Protein AF-A0A1E1XT34-F1 (afdb_monomer)

Radius of gyration: 19.0 Å; Cα contacts (8 Å, |Δi|>4): 437; chains: 1; bounding box: 47×54×46 Å

Solvent-accessible surface area (backbone atoms only — not comparable to full-atom values): 15371 Å² total; per-residue (Å²): 122,48,77,47,77,50,74,46,61,78,90,50,58,52,52,60,34,25,19,51,51,19,23,50,48,24,60,78,38,40,68,52,30,52,55,43,37,59,54,62,50,73,61,52,50,66,97,32,61,71,38,46,54,52,50,51,54,52,52,40,53,36,47,57,49,44,55,54,48,22,74,72,32,17,79,83,34,46,69,30,26,49,48,40,30,52,50,30,18,49,36,20,23,33,32,40,60,70,71,42,84,88,57,93,86,65,74,78,83,67,86,48,76,49,55,53,52,50,37,59,74,55,42,37,57,47,37,65,70,60,61,52,78,92,56,94,61,54,60,68,82,52,60,62,36,50,75,47,81,43,78,38,84,93,76,76,46,75,49,77,49,75,49,71,49,67,62,75,64,61,70,59,40,26,41,36,34,41,36,43,71,36,49,42,28,83,81,50,63,67,79,89,22,38,35,58,18,24,34,37,38,30,50,28,37,49,66,26,95,50,45,85,53,37,42,38,43,30,64,47,78,46,75,46,72,60,57,65,77,85,78,93,70,100,57,90,66,54,61,68,60,54,58,80,41,71,58,64,55,56,57,50,54,49,56,59,31,66,61,64,87,79,77,87,75,85,80,84,81,77,135

Nearest PDB structures (foldseek):
  3fgw-assembly1_A  TM=9.112E-01  e=4.199E-15  Mus musculus
  3fbx-assembly1_A  TM=9.316E-01  e=1.100E-13  Mus musculus

Secondary structure (DSSP, 8-state):
-EEEEEE--TTS-HHHHHHHHHHHHHHHHHHHHHHHHHHHTTTTTTT-HHHHHHHHHHHHHHHHHHHHHHHHHTTT-HHHHHHHHHHHHHHHHHHHHTTPPP-TT----S--HHHHHH-HHHHHHHHHHTTPPP-TT-STTPPPPEEEEEEETTTTEEEEEEE----GGG--EEEEEEE---BSSTT--SGGGB-TT-EEEEEEETT-SS-SS--EEETTS-EE-----------TTHHHHHTTS--HHHHHHHHHHH-------------

Mean predicted aligned error: 7.7 Å

Structure (mmCIF, N/CA/C/O backbone):
data_AF-A0A1E1XT34-F1
#
_entry.id   AF-A0A1E1XT34-F1
#
loop_
_atom_site.group_PDB
_atom_site.id
_atom_site.type_symbol
_atom_site.label_atom_id
_atom_site.label_alt_id
_atom_site.label_comp_id
_atom_site.label_asym_id
_atom_site.label_entity_id
_atom_site.label_seq_id
_atom_site.pdbx_PDB_ins_code
_atom_site.Cartn_x
_atom_site.Cartn_y
_atom_site.Cartn_z
_atom_site.occupancy
_atom_site.B_iso_or_equiv
_atom_site.auth_seq_id
_atom_site.auth_comp_id
_atom_site.auth_asym_id
_atom_site.auth_atom_id
_atom_site.pdbx_PDB_model_num
ATOM 1 N N . TRP A 1 1 ? -13.202 -12.644 -7.382 1.00 93.69 1 TRP A N 1
ATOM 2 C CA . TRP A 1 1 ? -11.957 -11.892 -7.607 1.00 93.69 1 TRP A CA 1
ATOM 3 C C . TRP A 1 1 ? -12.244 -10.729 -8.526 1.00 93.69 1 TRP A C 1
ATOM 5 O O . TRP A 1 1 ? -12.851 -10.947 -9.568 1.00 93.69 1 TRP A O 1
ATOM 15 N N . ALA A 1 2 ? -11.837 -9.526 -8.134 1.00 97.81 2 ALA A N 1
ATOM 16 C CA . ALA A 1 2 ? -11.619 -8.438 -9.080 1.00 97.81 2 ALA A CA 1
ATOM 17 C C . ALA A 1 2 ? -10.182 -8.511 -9.620 1.00 97.81 2 ALA A C 1
ATOM 19 O O . ALA A 1 2 ? -9.331 -9.196 -9.043 1.00 97.81 2 ALA A O 1
ATOM 20 N N . TYR A 1 3 ? -9.917 -7.796 -10.708 1.00 98.19 3 TYR A N 1
ATOM 21 C CA . TYR A 1 3 ? -8.607 -7.732 -11.348 1.00 98.19 3 TYR A CA 1
ATOM 22 C C . TYR A 1 3 ? -8.244 -6.270 -11.569 1.00 98.19 3 TYR A C 1
ATOM 24 O O . TYR A 1 3 ? -9.082 -5.493 -12.024 1.00 98.19 3 TYR A O 1
ATOM 32 N N . LEU A 1 4 ? -7.013 -5.904 -11.232 1.00 98.44 4 LEU A N 1
ATOM 33 C CA . LEU A 1 4 ? -6.499 -4.555 -11.413 1.00 98.44 4 LEU A CA 1
ATOM 34 C C . LEU A 1 4 ? -5.109 -4.630 -12.035 1.00 98.44 4 LEU A C 1
ATOM 36 O O . LEU A 1 4 ? -4.214 -5.278 -11.494 1.00 98.44 4 LEU A O 1
ATOM 40 N N . GLU A 1 5 ? -4.930 -3.929 -13.144 1.00 98.31 5 GLU A N 1
ATOM 41 C CA . GLU A 1 5 ? -3.629 -3.717 -13.763 1.00 98.31 5 GLU A CA 1
ATOM 42 C C . GLU A 1 5 ? -3.333 -2.219 -13.779 1.00 98.31 5 GLU A C 1
ATOM 44 O O . GLU A 1 5 ? -4.162 -1.427 -14.227 1.00 98.31 5 GLU A O 1
ATOM 49 N N . VAL A 1 6 ? -2.173 -1.835 -13.247 1.00 98.06 6 VAL A N 1
ATOM 50 C CA . VAL A 1 6 ? -1.706 -0.446 -13.226 1.00 98.06 6 VAL A CA 1
ATOM 51 C C . VAL A 1 6 ? -0.304 -0.404 -13.810 1.00 98.06 6 VAL A C 1
ATOM 53 O O . VAL A 1 6 ? 0.619 -1.032 -13.293 1.00 98.06 6 VAL A O 1
ATOM 56 N N . GLU A 1 7 ? -0.147 0.366 -14.877 1.00 98.12 7 GLU A N 1
ATOM 57 C CA . GLU A 1 7 ? 1.129 0.610 -15.538 1.00 98.12 7 GLU A CA 1
ATOM 58 C C . GLU A 1 7 ? 1.453 2.101 -15.479 1.00 98.12 7 GLU A C 1
ATOM 60 O O . GLU A 1 7 ? 0.592 2.942 -15.754 1.00 98.12 7 GLU A O 1
ATOM 65 N N . SER A 1 8 ? 2.691 2.436 -15.116 1.00 96.94 8 SER A N 1
ATOM 66 C CA . SER A 1 8 ? 3.171 3.816 -15.130 1.00 96.94 8 SER A CA 1
ATOM 67 C C . SER A 1 8 ? 4.106 4.081 -16.309 1.00 96.94 8 SER A C 1
ATOM 69 O O . SER A 1 8 ? 4.869 3.231 -16.760 1.00 96.94 8 SER A O 1
ATOM 71 N N . SER A 1 9 ? 4.040 5.308 -16.826 1.00 95.12 9 SER A N 1
ATOM 72 C CA . SER A 1 9 ? 4.836 5.738 -17.974 1.00 95.12 9 SER A CA 1
ATOM 73 C C . SER A 1 9 ? 6.220 6.216 -17.540 1.00 95.12 9 SER A C 1
ATOM 75 O O . SER A 1 9 ? 6.336 7.207 -16.817 1.00 95.12 9 SER A O 1
ATOM 77 N N . ASN A 1 10 ? 7.267 5.601 -18.095 1.00 91.25 10 ASN A N 1
ATOM 78 C CA . ASN A 1 10 ? 8.670 5.986 -17.888 1.00 91.25 10 ASN A CA 1
ATOM 79 C C . ASN A 1 10 ? 9.047 7.378 -18.442 1.00 91.25 10 ASN A C 1
ATOM 81 O O . ASN A 1 10 ? 10.197 7.798 -18.339 1.00 91.25 10 ASN A O 1
ATOM 85 N N . LYS A 1 11 ? 8.096 8.103 -19.047 1.00 93.56 11 LYS A N 1
ATOM 86 C CA . LYS A 1 11 ? 8.283 9.486 -19.519 1.00 93.56 11 LYS A CA 1
ATOM 87 C C . LYS A 1 11 ? 8.252 10.512 -18.385 1.00 93.56 11 LYS A C 1
ATOM 89 O O . LYS A 1 11 ? 8.633 11.660 -18.603 1.00 93.56 11 LYS A O 1
ATOM 94 N N . PHE A 1 12 ? 7.764 10.127 -17.208 1.00 95.19 12 PHE A N 1
ATOM 95 C CA . PHE A 1 12 ? 7.651 10.994 -16.037 1.00 95.19 12 PHE A CA 1
ATOM 96 C C . PHE A 1 12 ? 8.636 10.569 -14.951 1.00 95.19 12 PHE A C 1
ATOM 98 O O . PHE A 1 12 ? 9.103 9.435 -14.934 1.00 95.19 12 PHE A O 1
ATOM 105 N N . LYS A 1 13 ? 8.937 11.476 -14.018 1.00 95.62 13 LYS A N 1
ATOM 106 C CA . LYS A 1 13 ? 9.734 11.141 -12.833 1.00 95.62 13 LYS A CA 1
ATOM 107 C C . LYS A 1 13 ? 9.024 10.078 -11.990 1.00 95.62 13 LYS A C 1
ATOM 109 O O . LYS A 1 13 ? 7.795 10.058 -11.935 1.00 95.62 13 LYS A O 1
ATOM 114 N N . ASP A 1 14 ? 9.796 9.220 -11.333 1.00 96.44 14 ASP A N 1
ATOM 115 C CA . ASP A 1 14 ? 9.264 8.081 -10.577 1.00 96.44 14 ASP A CA 1
ATOM 116 C C . ASP A 1 14 ? 8.319 8.498 -9.440 1.00 96.44 14 ASP A C 1
ATOM 118 O O . ASP A 1 14 ? 7.342 7.807 -9.177 1.00 96.44 14 ASP A O 1
ATOM 122 N N . ASP A 1 15 ? 8.558 9.647 -8.802 1.00 96.00 15 ASP A N 1
ATOM 123 C CA . ASP A 1 15 ? 7.691 10.205 -7.755 1.00 96.00 15 ASP A CA 1
ATOM 124 C C . ASP A 1 15 ? 6.292 10.557 -8.291 1.00 96.00 15 ASP A C 1
ATOM 126 O O . ASP A 1 15 ? 5.281 10.180 -7.697 1.00 96.00 15 ASP A O 1
ATOM 130 N N . ILE A 1 16 ? 6.230 11.191 -9.465 1.00 97.62 16 ILE A N 1
ATOM 131 C CA . ILE A 1 16 ? 4.983 11.472 -10.190 1.00 97.62 16 ILE A CA 1
ATOM 132 C C . ILE A 1 16 ? 4.307 10.165 -10.610 1.00 97.62 16 ILE A C 1
ATOM 134 O O . ILE A 1 16 ? 3.096 10.022 -10.442 1.00 97.62 16 ILE A O 1
ATOM 138 N N . GLN A 1 17 ? 5.075 9.212 -11.148 1.00 97.88 17 GLN A N 1
ATOM 139 C CA . GLN A 1 17 ? 4.554 7.899 -11.533 1.00 97.88 17 GLN A CA 1
ATOM 140 C C . GLN A 1 17 ? 3.912 7.187 -10.337 1.00 97.88 17 GLN A C 1
ATOM 142 O O . GLN A 1 17 ? 2.792 6.693 -10.451 1.00 97.88 17 GLN A O 1
ATOM 147 N N . ALA A 1 18 ? 4.598 7.162 -9.194 1.00 97.56 18 ALA A N 1
ATOM 148 C CA . ALA A 1 18 ? 4.130 6.508 -7.984 1.00 97.56 18 ALA A CA 1
ATOM 149 C C . ALA A 1 18 ? 2.860 7.168 -7.436 1.00 97.56 18 ALA A C 1
ATOM 151 O O . ALA A 1 18 ? 1.863 6.477 -7.224 1.00 97.56 18 ALA A O 1
ATOM 152 N N . TYR A 1 19 ? 2.855 8.498 -7.292 1.00 98.56 19 TYR A N 1
ATOM 153 C CA . TYR A 1 19 ? 1.670 9.251 -6.870 1.00 98.56 19 TYR A CA 1
ATOM 154 C C . TYR A 1 19 ? 0.471 8.984 -7.788 1.00 98.56 19 TYR A C 1
ATOM 156 O O . TYR A 1 19 ? -0.613 8.627 -7.323 1.00 98.56 19 TYR A O 1
ATOM 164 N N . ALA A 1 20 ? 0.668 9.087 -9.105 1.00 98.44 20 ALA A N 1
ATOM 165 C CA . ALA A 1 20 ? -0.390 8.856 -10.081 1.00 98.44 20 ALA A CA 1
ATOM 166 C C . ALA A 1 20 ? -0.914 7.412 -10.047 1.00 98.44 20 ALA A C 1
ATOM 168 O O . ALA A 1 20 ? -2.122 7.209 -10.146 1.00 98.44 20 ALA A O 1
ATOM 169 N N . ALA A 1 21 ? -0.038 6.419 -9.866 1.00 98.38 21 ALA A N 1
ATOM 170 C CA . ALA A 1 21 ? -0.434 5.017 -9.758 1.00 98.38 21 ALA A CA 1
ATOM 171 C C . ALA A 1 21 ? -1.340 4.770 -8.541 1.00 98.38 21 ALA A C 1
ATOM 173 O O . ALA A 1 21 ? -2.359 4.090 -8.663 1.00 98.38 21 ALA A O 1
ATOM 174 N N . GLY A 1 22 ? -1.009 5.361 -7.388 1.00 98.12 22 GLY A N 1
ATOM 175 C CA . GLY A 1 22 ? -1.856 5.302 -6.197 1.00 98.12 22 GLY A CA 1
ATOM 176 C C . GLY A 1 22 ? -3.212 5.972 -6.412 1.00 98.12 22 GLY A C 1
ATOM 177 O O . GLY A 1 22 ? -4.252 5.376 -6.132 1.00 98.12 22 GLY A O 1
ATOM 178 N N . ALA A 1 23 ? -3.211 7.185 -6.970 1.00 98.56 23 ALA A N 1
ATOM 179 C CA . ALA A 1 23 ? -4.440 7.924 -7.249 1.00 98.56 23 ALA A CA 1
ATOM 180 C C . ALA A 1 23 ? -5.359 7.181 -8.231 1.00 98.56 23 ALA A C 1
ATOM 182 O O . ALA A 1 23 ? -6.568 7.093 -8.011 1.00 98.56 23 ALA A O 1
ATOM 183 N N . LEU A 1 24 ? -4.785 6.603 -9.290 1.00 98.38 24 LEU A N 1
ATOM 184 C CA . LEU A 1 24 ? -5.518 5.821 -10.280 1.00 98.38 24 LEU A CA 1
ATOM 185 C C . LEU A 1 24 ? -6.129 4.558 -9.663 1.00 98.38 24 LEU A C 1
ATOM 187 O O . LEU A 1 24 ? -7.290 4.256 -9.930 1.00 98.38 24 LEU A O 1
ATOM 191 N N . GLU A 1 25 ? -5.390 3.842 -8.814 1.00 98.50 25 GLU A N 1
ATOM 192 C CA . GLU A 1 25 ? -5.930 2.679 -8.109 1.00 98.50 25 GLU A CA 1
ATOM 193 C C . GLU A 1 25 ? -7.124 3.046 -7.226 1.00 98.50 25 GLU A C 1
ATOM 195 O O . GLU A 1 25 ? -8.172 2.400 -7.322 1.00 98.50 25 GLU A O 1
ATOM 200 N N . ALA A 1 26 ? -6.994 4.086 -6.398 1.00 98.38 26 ALA A N 1
ATOM 201 C CA . ALA A 1 26 ? -8.086 4.532 -5.537 1.00 98.38 26 ALA A CA 1
ATOM 202 C C . ALA A 1 26 ? -9.298 4.981 -6.353 1.00 98.38 26 ALA A C 1
ATOM 204 O O . ALA A 1 26 ? -10.427 4.650 -6.003 1.00 98.38 26 ALA A O 1
ATOM 205 N N . TYR A 1 27 ? -9.080 5.677 -7.468 1.00 98.12 27 TYR A N 1
ATOM 206 C CA . TYR A 1 27 ? -10.157 6.080 -8.363 1.00 98.12 27 TYR A CA 1
ATOM 207 C C . TYR A 1 27 ? -10.898 4.871 -8.956 1.00 98.12 27 TYR A C 1
ATOM 209 O O . TYR A 1 27 ? -12.125 4.801 -8.891 1.00 98.12 27 TYR A O 1
ATOM 217 N N . LEU A 1 28 ? -10.164 3.890 -9.493 1.00 98.25 28 LEU A N 1
ATOM 218 C CA . LEU A 1 28 ? -10.742 2.704 -10.135 1.00 98.25 28 LEU A CA 1
ATOM 219 C C . LEU A 1 28 ? -11.397 1.736 -9.143 1.00 98.25 28 LEU A C 1
ATOM 221 O O . LEU A 1 28 ? -12.318 1.010 -9.511 1.00 98.25 28 LEU A O 1
ATOM 225 N N . THR A 1 29 ? -10.922 1.703 -7.896 1.00 98.19 29 THR A N 1
ATOM 226 C CA . THR A 1 29 ? -11.366 0.736 -6.878 1.00 98.19 29 THR A CA 1
ATOM 227 C C . THR A 1 29 ? -12.113 1.372 -5.710 1.00 98.19 29 THR A C 1
ATOM 229 O O . THR A 1 29 ? -12.361 0.700 -4.711 1.00 98.19 29 THR A O 1
ATOM 232 N N . ARG A 1 30 ? -12.537 2.637 -5.847 1.00 97.69 30 ARG A N 1
ATOM 233 C CA . ARG A 1 30 ? -13.123 3.445 -4.767 1.00 97.69 30 ARG A CA 1
ATOM 234 C C . ARG A 1 30 ? -14.220 2.722 -3.990 1.00 97.69 30 ARG A C 1
ATOM 236 O O . ARG A 1 30 ? -14.146 2.654 -2.771 1.00 97.69 30 ARG A O 1
ATOM 243 N N . GLN A 1 31 ? -15.206 2.152 -4.686 1.00 98.00 31 GLN A N 1
ATOM 244 C CA . GLN A 1 31 ? -16.311 1.447 -4.027 1.00 98.00 31 GLN A CA 1
ATOM 245 C C . GLN A 1 31 ? -15.814 0.248 -3.211 1.00 98.00 31 GLN A C 1
ATOM 247 O O . GLN A 1 31 ? -16.192 0.096 -2.058 1.00 98.00 31 GLN A O 1
ATOM 252 N N . LEU A 1 32 ? -14.909 -0.561 -3.775 1.00 98.06 32 LEU A N 1
ATOM 253 C CA . LEU A 1 32 ? -14.330 -1.701 -3.061 1.00 98.06 32 LEU A CA 1
ATOM 254 C C . LEU A 1 32 ? -13.503 -1.253 -1.848 1.00 98.06 32 LEU A C 1
ATOM 256 O O . LEU A 1 32 ? -13.449 -1.977 -0.860 1.00 98.06 32 LEU A O 1
ATOM 260 N N . MET A 1 33 ? -12.846 -0.090 -1.915 1.00 98.12 33 MET A N 1
ATOM 261 C CA . MET A 1 33 ? -12.115 0.478 -0.779 1.00 98.12 33 MET A CA 1
ATOM 262 C C . MET A 1 33 ? -13.051 0.937 0.340 1.00 98.12 33 MET A C 1
ATOM 264 O O . MET A 1 33 ? -12.741 0.685 1.501 1.00 98.12 33 MET A O 1
ATOM 268 N N . GLU A 1 34 ? -14.181 1.570 0.012 1.00 98.31 34 GLU A N 1
ATOM 269 C CA . GLU A 1 34 ? -15.203 1.924 1.008 1.00 98.31 34 GLU A CA 1
ATOM 270 C C . GLU A 1 34 ? -15.793 0.659 1.647 1.00 98.31 34 GLU A C 1
ATOM 272 O O . GLU A 1 34 ? -15.791 0.533 2.867 1.00 98.31 34 GLU A O 1
ATOM 277 N N . ASP A 1 35 ? -16.182 -0.336 0.844 1.00 98.31 35 ASP A N 1
ATOM 278 C CA . ASP A 1 35 ? -16.723 -1.598 1.362 1.00 98.31 35 ASP A CA 1
ATOM 279 C C . ASP A 1 35 ? -15.693 -2.331 2.248 1.00 98.31 35 ASP A C 1
ATOM 281 O O . ASP A 1 35 ? -16.022 -2.861 3.310 1.00 98.31 35 ASP A O 1
ATOM 285 N N . GLN A 1 36 ? -14.416 -2.342 1.845 1.00 96.81 36 GLN A N 1
ATOM 286 C CA . GLN A 1 36 ? -13.337 -2.930 2.641 1.00 96.81 36 GLN A CA 1
ATOM 287 C C . GLN A 1 36 ? -13.093 -2.143 3.932 1.00 96.81 36 GLN A C 1
ATOM 289 O O . GLN A 1 36 ? -12.781 -2.749 4.958 1.00 96.81 36 GLN A O 1
ATOM 294 N N . TRP A 1 37 ? -13.230 -0.815 3.902 1.00 97.69 37 TRP A N 1
ATOM 295 C CA . TRP A 1 37 ? -13.132 0.022 5.093 1.00 97.69 37 TRP A CA 1
ATOM 296 C C . TRP A 1 37 ? -14.219 -0.315 6.110 1.00 97.69 37 TRP A C 1
ATOM 298 O O . TRP A 1 37 ? -13.900 -0.569 7.274 1.00 97.69 37 TRP A O 1
ATOM 308 N N . GLU A 1 38 ? -15.470 -0.378 5.660 1.00 97.56 38 GLU A N 1
ATOM 309 C CA . GLU A 1 38 ? -16.616 -0.734 6.499 1.00 97.56 38 GLU A CA 1
ATOM 310 C C . GLU A 1 38 ? -16.456 -2.132 7.103 1.00 97.56 38 GLU A C 1
ATOM 312 O O . GLU A 1 38 ? -16.638 -2.328 8.304 1.00 97.56 38 GLU A O 1
ATOM 317 N N . ASN A 1 39 ? -16.010 -3.101 6.301 1.00 96.00 39 ASN A N 1
ATOM 318 C CA . ASN A 1 39 ? -15.820 -4.469 6.773 1.00 96.00 39 ASN A CA 1
ATOM 319 C C . ASN A 1 39 ? -14.699 -4.608 7.816 1.00 96.00 39 ASN A C 1
ATOM 321 O O . ASN A 1 39 ? -14.803 -5.431 8.731 1.00 96.00 39 ASN A O 1
ATOM 325 N N . MET A 1 40 ? -13.599 -3.868 7.657 1.00 94.00 40 MET A N 1
ATOM 326 C CA . MET A 1 40 ? -12.351 -4.137 8.380 1.00 94.00 40 MET A CA 1
ATOM 327 C C . MET A 1 40 ? -12.022 -3.122 9.474 1.00 94.00 40 MET A C 1
ATOM 329 O O . MET A 1 40 ? -11.459 -3.514 10.494 1.00 94.00 40 MET A O 1
ATOM 333 N N . PHE A 1 41 ? -12.321 -1.838 9.266 1.00 95.44 41 PHE A N 1
ATOM 334 C CA . PHE A 1 41 ? -11.729 -0.752 10.056 1.00 95.44 41 PHE A CA 1
ATOM 335 C C . PHE A 1 41 ? -12.740 0.196 10.699 1.00 95.44 41 PHE A C 1
ATOM 337 O O . PHE A 1 41 ? -12.411 0.769 11.736 1.00 95.44 41 PHE A O 1
ATOM 344 N N . ALA A 1 42 ? -13.952 0.346 10.150 1.00 95.81 42 ALA A N 1
ATOM 345 C CA . ALA A 1 42 ? -14.945 1.305 10.653 1.00 95.81 42 ALA A CA 1
ATOM 346 C C . ALA A 1 42 ? -15.251 1.139 12.155 1.00 95.81 42 ALA A C 1
ATOM 348 O O . ALA A 1 42 ? -15.388 2.130 12.866 1.00 95.81 42 ALA A O 1
ATOM 349 N N . HIS A 1 43 ? -15.250 -0.104 12.645 1.00 94.88 43 HIS A N 1
ATOM 350 C CA . HIS A 1 43 ? -15.525 -0.457 14.043 1.00 94.88 43 HIS A CA 1
ATOM 351 C C . HIS A 1 43 ? -14.272 -0.813 14.855 1.00 94.88 43 HIS A C 1
ATOM 353 O O . HIS A 1 43 ? -14.363 -1.267 15.995 1.00 94.88 43 HIS A O 1
ATOM 359 N N . TYR A 1 44 ? -13.074 -0.635 14.291 1.00 94.81 44 TYR A N 1
ATOM 360 C CA . TYR A 1 44 ? -11.837 -1.113 14.912 1.00 94.81 44 TYR A CA 1
ATOM 361 C C . TYR A 1 44 ? -11.519 -0.415 16.242 1.00 94.81 44 TYR A C 1
ATOM 363 O O . TYR A 1 44 ? -10.914 -1.018 17.129 1.00 94.81 44 TYR A O 1
ATOM 371 N N . CYS A 1 45 ? -11.945 0.838 16.403 1.00 95.25 45 CYS A N 1
ATOM 372 C CA . CYS A 1 45 ? -11.718 1.630 17.614 1.00 95.25 45 CYS A CA 1
ATOM 373 C C . CYS A 1 45 ? -12.916 1.679 18.573 1.00 95.25 45 CYS A C 1
ATOM 375 O O . CYS A 1 45 ? -12.828 2.347 19.609 1.00 95.25 45 CYS A O 1
ATOM 377 N N . ASP A 1 46 ? -14.010 0.978 18.270 1.00 95.75 46 ASP A N 1
ATOM 378 C CA . ASP A 1 46 ? -15.206 0.974 19.111 1.00 95.75 46 ASP A CA 1
ATOM 379 C C . ASP A 1 46 ? -14.880 0.388 20.489 1.00 95.75 46 ASP A C 1
ATOM 381 O O . ASP A 1 46 ? -14.340 -0.709 20.602 1.00 95.75 46 ASP A O 1
ATOM 385 N N . ASN A 1 47 ? -15.180 1.140 21.553 1.00 95.44 47 ASN A N 1
ATOM 386 C CA . ASN A 1 47 ? -14.833 0.805 22.943 1.00 95.44 47 ASN A CA 1
ATOM 387 C C . ASN A 1 47 ? -13.324 0.589 23.211 1.00 95.44 47 ASN A C 1
ATOM 389 O O . ASN A 1 47 ? -12.957 0.030 24.241 1.00 95.44 47 ASN A O 1
ATOM 393 N N . GLN A 1 48 ? -12.442 1.072 22.327 1.00 95.75 48 GLN A N 1
ATOM 394 C CA . GLN A 1 48 ? -10.980 0.913 22.409 1.00 95.75 48 GLN A CA 1
ATOM 395 C C . GLN A 1 48 ? -10.250 2.268 22.409 1.00 95.75 48 GLN A C 1
ATOM 397 O O . GLN A 1 48 ? -9.127 2.390 21.916 1.00 95.75 48 GLN A O 1
ATOM 402 N N . THR A 1 49 ? -10.876 3.315 22.956 1.00 95.00 49 THR A N 1
ATOM 403 C CA . THR A 1 49 ? -10.409 4.711 22.858 1.00 95.00 49 THR A CA 1
ATOM 404 C C . THR A 1 49 ? -8.963 4.908 23.320 1.00 95.00 49 THR A C 1
ATOM 406 O O . THR A 1 49 ? -8.183 5.569 22.636 1.00 95.00 49 THR A O 1
ATOM 409 N N . GLU A 1 50 ? -8.574 4.321 24.459 1.00 96.38 50 GLU A N 1
ATOM 410 C CA . GLU A 1 50 ? -7.207 4.454 24.984 1.00 96.38 50 GLU A CA 1
ATOM 411 C C . GLU A 1 50 ? -6.177 3.775 24.068 1.00 96.38 50 GLU A C 1
ATOM 413 O O . GLU A 1 50 ? -5.129 4.354 23.769 1.00 96.38 50 GLU A O 1
ATOM 418 N N . PHE A 1 51 ? -6.485 2.568 23.587 1.00 95.94 51 PHE A N 1
ATOM 419 C CA . PHE A 1 51 ? -5.647 1.848 22.631 1.00 95.94 51 PHE A CA 1
ATOM 420 C C . PHE A 1 51 ? -5.490 2.649 21.334 1.00 95.94 51 PHE A C 1
ATOM 422 O O . PHE A 1 51 ? -4.366 2.879 20.894 1.00 95.94 51 PHE A O 1
ATOM 429 N N . CYS A 1 52 ? -6.588 3.140 20.754 1.00 96.50 52 CYS A N 1
ATOM 430 C CA . CYS A 1 52 ? -6.534 3.876 19.494 1.00 96.50 52 CYS A CA 1
ATOM 431 C C . CYS A 1 52 ? -5.822 5.229 19.615 1.00 96.50 52 CYS A C 1
ATOM 433 O O . CYS A 1 52 ? -5.138 5.636 18.676 1.00 96.50 52 CYS A O 1
ATOM 435 N N . ALA A 1 53 ? -5.886 5.894 20.772 1.00 96.94 53 ALA A N 1
ATOM 436 C CA . ALA A 1 53 ? -5.077 7.084 21.031 1.00 96.94 53 ALA A CA 1
ATOM 437 C C . ALA A 1 53 ? -3.570 6.762 21.021 1.00 96.94 53 ALA A C 1
ATOM 439 O O . ALA A 1 53 ? -2.791 7.468 20.375 1.00 96.94 53 ALA A O 1
ATOM 440 N N . LYS A 1 54 ? -3.155 5.667 21.679 1.00 96.75 54 LYS A N 1
ATOM 441 C CA . LYS A 1 54 ? -1.757 5.197 21.663 1.00 96.75 54 LYS A CA 1
ATOM 442 C C . LYS A 1 54 ? -1.317 4.774 20.263 1.00 96.75 54 LYS A C 1
ATOM 444 O O . LYS A 1 54 ? -0.227 5.149 19.837 1.00 96.75 54 LYS A O 1
ATOM 449 N N . LEU A 1 55 ? -2.168 4.036 19.549 1.00 94.56 55 LEU A N 1
ATOM 450 C CA . LEU A 1 55 ? -1.911 3.577 18.187 1.00 94.56 55 LEU A CA 1
ATOM 451 C C . LEU A 1 55 ? -1.698 4.763 17.250 1.00 94.56 55 LEU A C 1
ATOM 453 O O . LEU A 1 55 ? -0.675 4.822 16.577 1.00 94.56 55 LEU A O 1
ATOM 457 N N . ASN A 1 56 ? -2.609 5.737 17.249 1.00 95.19 56 ASN A N 1
ATOM 458 C CA . ASN A 1 56 ? -2.478 6.914 16.396 1.00 95.19 56 ASN A CA 1
ATOM 459 C C . ASN A 1 56 ? -1.207 7.715 16.726 1.00 95.19 56 ASN A C 1
ATOM 461 O O . ASN A 1 56 ? -0.485 8.128 15.823 1.00 95.19 56 ASN A O 1
ATOM 465 N N . GLY A 1 57 ? -0.879 7.868 18.014 1.00 95.38 57 GLY A N 1
ATOM 466 C CA . GLY A 1 57 ? 0.367 8.508 18.443 1.00 95.38 57 GLY A CA 1
ATOM 467 C C . GLY A 1 57 ? 1.623 7.776 17.956 1.00 95.38 57 GLY A C 1
ATOM 468 O O . GLY A 1 57 ? 2.571 8.424 17.510 1.00 95.38 57 GLY A O 1
ATOM 469 N N . PHE A 1 58 ? 1.629 6.441 18.000 1.00 93.56 58 PHE A N 1
ATOM 470 C CA . PHE A 1 58 ? 2.723 5.617 17.481 1.00 93.56 58 PHE A CA 1
ATOM 471 C C . PHE A 1 58 ? 2.848 5.737 15.955 1.00 93.56 58 PHE A C 1
ATOM 473 O O . PHE A 1 58 ? 3.935 6.004 15.441 1.00 93.56 58 PHE A O 1
ATOM 480 N N . LEU A 1 59 ? 1.735 5.587 15.230 1.00 92.50 59 LEU A N 1
ATOM 481 C CA . LEU A 1 59 ? 1.707 5.667 13.768 1.00 92.50 59 LEU A CA 1
ATOM 482 C C . LEU A 1 59 ? 2.147 7.045 13.270 1.00 92.50 59 LEU A C 1
ATOM 484 O O . LEU A 1 59 ? 2.922 7.129 12.320 1.00 92.50 59 LEU A O 1
ATOM 488 N N . GLN A 1 60 ? 1.722 8.118 13.941 1.00 94.88 60 GLN A N 1
ATOM 489 C CA . GLN A 1 60 ? 2.130 9.477 13.597 1.00 94.88 60 GLN A CA 1
ATOM 490 C C . GLN A 1 60 ? 3.641 9.678 13.780 1.00 94.88 60 GLN A C 1
ATOM 492 O O . GLN A 1 60 ? 4.306 10.182 12.878 1.00 94.88 60 GLN A O 1
ATOM 497 N N . GLN A 1 61 ? 4.209 9.219 14.902 1.00 92.44 61 GLN A N 1
ATOM 498 C CA . GLN A 1 61 ? 5.659 9.283 15.131 1.00 92.44 61 GLN A CA 1
ATOM 499 C C . GLN A 1 61 ? 6.444 8.501 14.073 1.00 92.44 61 GLN A C 1
ATOM 501 O O . GLN A 1 61 ? 7.477 8.976 13.594 1.00 92.44 61 GLN A O 1
ATOM 506 N N . ASN A 1 62 ? 5.949 7.324 13.681 1.00 89.31 62 ASN A N 1
ATOM 507 C CA . ASN A 1 62 ? 6.578 6.512 12.646 1.00 89.31 62 ASN A CA 1
ATOM 508 C C . ASN A 1 62 ? 6.495 7.170 11.258 1.00 89.31 62 ASN A C 1
ATOM 510 O O . ASN A 1 62 ? 7.488 7.197 10.528 1.00 89.31 62 ASN A O 1
ATOM 514 N N . LEU A 1 63 ? 5.347 7.760 10.913 1.00 91.81 63 LEU A N 1
ATOM 515 C CA . LEU A 1 63 ? 5.167 8.516 9.674 1.00 91.81 63 LEU A CA 1
ATOM 516 C C . LEU A 1 63 ? 6.119 9.719 9.620 1.00 91.81 63 LEU A C 1
ATOM 518 O O . LEU A 1 63 ? 6.795 9.934 8.614 1.00 91.81 63 LEU A O 1
ATOM 522 N N . ASP A 1 64 ? 6.233 10.467 10.719 1.00 93.56 64 ASP A N 1
ATOM 523 C CA . ASP A 1 64 ? 7.144 11.608 10.831 1.00 93.56 64 ASP A CA 1
ATOM 524 C C . ASP A 1 64 ? 8.621 11.196 10.773 1.00 93.56 64 ASP A C 1
ATOM 526 O O . ASP A 1 64 ? 9.458 11.942 10.258 1.00 93.56 64 ASP A O 1
ATOM 530 N N . TYR A 1 65 ? 8.974 10.027 11.311 1.00 92.44 65 TYR A N 1
ATOM 531 C CA . TYR A 1 65 ? 10.305 9.446 11.153 1.00 92.44 65 TYR A CA 1
ATOM 532 C C . TYR A 1 65 ? 10.566 9.074 9.691 1.00 92.44 65 TYR A C 1
ATOM 534 O O . TYR A 1 65 ? 11.562 9.523 9.123 1.00 92.44 65 TYR A O 1
ATOM 542 N N . SER A 1 66 ? 9.664 8.315 9.071 1.00 89.38 66 SER A N 1
ATOM 543 C CA . SER A 1 66 ? 9.816 7.835 7.696 1.00 89.38 66 SER A CA 1
ATOM 544 C C . SER A 1 66 ? 9.951 9.003 6.721 1.00 89.38 66 SER A C 1
ATOM 546 O O . SER A 1 66 ? 10.962 9.075 6.027 1.00 89.38 66 SER A O 1
ATOM 548 N N . ARG A 1 67 ? 9.041 9.989 6.786 1.00 92.88 67 ARG A N 1
ATOM 549 C CA . ARG A 1 67 ? 9.070 11.216 5.968 1.00 92.88 67 ARG A CA 1
ATOM 550 C C . ARG A 1 67 ? 10.384 11.990 6.094 1.00 92.88 67 ARG A C 1
ATOM 552 O O . ARG A 1 67 ? 10.931 12.476 5.112 1.00 92.88 67 ARG A O 1
ATOM 559 N N . ARG A 1 68 ? 10.913 12.145 7.313 1.00 94.88 68 ARG A N 1
ATOM 560 C CA . ARG A 1 68 ? 12.178 12.875 7.504 1.00 94.88 68 ARG A CA 1
ATOM 561 C C . ARG A 1 68 ? 13.354 12.150 6.859 1.00 94.88 68 ARG A C 1
ATOM 563 O O . ARG A 1 68 ? 14.190 12.800 6.241 1.00 94.88 68 ARG A O 1
ATOM 570 N N . ASN A 1 69 ? 13.429 10.833 7.017 1.00 93.12 69 ASN A N 1
ATOM 571 C CA . ASN A 1 69 ? 14.553 10.057 6.501 1.00 93.12 69 ASN A CA 1
ATOM 572 C C . ASN A 1 69 ? 14.484 9.890 4.981 1.00 93.12 69 ASN A C 1
ATOM 574 O O . ASN A 1 69 ? 15.500 10.068 4.317 1.00 93.12 69 ASN A O 1
ATOM 578 N N . GLU A 1 70 ? 13.307 9.612 4.416 1.00 92.94 70 GLU A N 1
ATOM 579 C CA . GLU A 1 70 ? 13.153 9.494 2.962 1.00 92.94 70 GLU A CA 1
ATOM 580 C C . GLU A 1 70 ? 13.492 10.807 2.245 1.00 92.94 70 GLU A C 1
ATOM 582 O O . GLU A 1 70 ? 14.255 10.794 1.281 1.00 92.94 70 GLU A O 1
ATOM 587 N N . GLU A 1 71 ? 13.067 11.961 2.770 1.00 92.69 71 GLU A N 1
ATOM 588 C CA . GLU A 1 71 ? 13.442 13.267 2.212 1.00 92.69 71 GLU A CA 1
ATOM 589 C C . GLU A 1 71 ? 14.955 13.530 2.258 1.00 92.69 71 GLU A C 1
ATOM 591 O O . GLU A 1 71 ? 15.510 14.099 1.317 1.00 92.69 71 GLU A O 1
ATOM 596 N N . GLN A 1 72 ? 15.629 13.118 3.335 1.00 95.69 72 GLN A N 1
ATOM 597 C CA . GLN A 1 72 ? 17.063 13.357 3.525 1.00 95.69 72 GLN A CA 1
ATOM 598 C C . GLN A 1 72 ? 17.945 12.390 2.732 1.00 95.69 72 GLN A C 1
ATOM 600 O O . GLN A 1 72 ? 19.021 12.778 2.280 1.00 95.69 72 GLN A O 1
ATOM 605 N N . LEU A 1 73 ? 17.513 11.137 2.580 1.00 95.69 73 LEU A N 1
ATOM 606 C CA . LEU A 1 73 ? 18.378 10.042 2.143 1.00 95.69 73 LEU A CA 1
ATOM 607 C C . LEU A 1 73 ? 18.045 9.522 0.741 1.00 95.69 73 LEU A C 1
ATOM 609 O O . LEU A 1 73 ? 18.910 8.908 0.121 1.00 95.69 73 LEU A O 1
ATOM 613 N N . ARG A 1 74 ? 16.859 9.807 0.174 1.00 94.44 74 ARG A N 1
ATOM 614 C CA . ARG A 1 74 ? 16.453 9.266 -1.143 1.00 94.44 74 ARG A CA 1
ATOM 615 C C . ARG A 1 74 ? 17.409 9.570 -2.296 1.00 94.44 74 ARG A C 1
ATOM 617 O O . ARG A 1 74 ? 17.428 8.848 -3.285 1.00 94.44 74 ARG A O 1
ATOM 624 N N . ALA A 1 75 ? 18.162 10.665 -2.218 1.00 95.06 75 ALA A N 1
ATOM 625 C CA . ALA A 1 75 ? 19.069 11.058 -3.292 1.00 95.06 75 ALA A CA 1
ATOM 626 C C . ALA A 1 75 ? 20.314 10.156 -3.370 1.00 95.06 75 ALA A C 1
ATOM 628 O O . ALA A 1 75 ? 20.876 9.994 -4.452 1.00 95.06 75 ALA A O 1
ATOM 629 N N . SER A 1 76 ? 20.739 9.588 -2.238 1.00 93.31 76 SER A N 1
ATOM 630 C CA . SER A 1 76 ? 21.989 8.832 -2.099 1.00 93.31 76 SER A CA 1
ATOM 631 C C . SER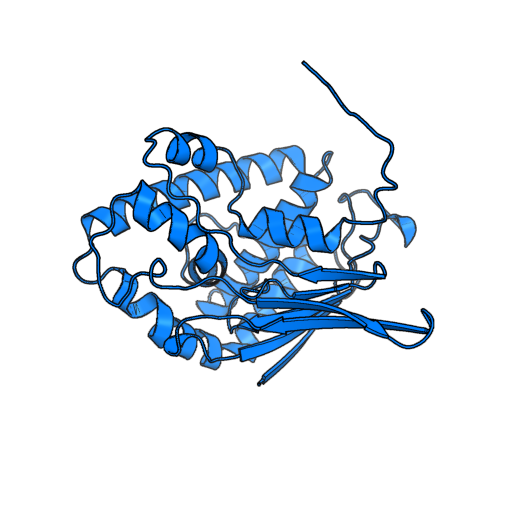 A 1 76 ? 21.794 7.373 -1.688 1.00 93.31 76 SER A C 1
ATOM 633 O O . SER A 1 76 ? 22.692 6.569 -1.923 1.00 93.31 76 SER A O 1
ATOM 635 N N . ASP A 1 77 ? 20.651 7.021 -1.099 1.00 92.56 77 ASP A N 1
ATOM 636 C CA . ASP A 1 77 ? 20.347 5.675 -0.620 1.00 92.56 77 ASP A CA 1
ATOM 637 C C . ASP A 1 77 ? 19.161 5.066 -1.398 1.00 92.56 77 ASP A C 1
ATOM 639 O O . ASP A 1 77 ? 18.026 5.546 -1.268 1.00 92.56 77 ASP A O 1
ATOM 643 N N . PRO A 1 78 ? 19.388 3.993 -2.185 1.00 91.56 78 PRO A N 1
ATOM 644 C CA . PRO A 1 78 ? 18.328 3.313 -2.922 1.00 91.56 78 PRO A CA 1
ATOM 645 C C . PRO A 1 78 ? 17.179 2.791 -2.054 1.00 91.56 78 PRO A C 1
ATOM 647 O O . PRO A 1 78 ? 16.031 2.774 -2.498 1.00 91.56 78 PRO A O 1
ATOM 650 N N . TYR A 1 79 ? 17.464 2.386 -0.812 1.00 89.38 79 TYR A N 1
ATOM 651 C CA . TYR A 1 79 ? 16.435 1.944 0.127 1.00 89.38 79 TYR A CA 1
ATOM 652 C C . TYR A 1 79 ? 15.459 3.087 0.412 1.00 89.38 79 TYR A C 1
ATOM 654 O O . TYR A 1 79 ? 14.251 2.941 0.227 1.00 89.38 79 TYR A O 1
ATOM 662 N N . TRP A 1 80 ? 15.983 4.254 0.793 1.00 93.31 80 TRP A N 1
ATOM 663 C CA . TRP A 1 80 ? 15.160 5.420 1.111 1.00 93.31 80 TRP A CA 1
ATOM 664 C C . TRP A 1 80 ? 14.497 6.034 -0.120 1.00 93.31 80 TRP A C 1
ATOM 666 O O . TRP A 1 80 ? 13.407 6.588 0.007 1.00 93.31 80 TRP A O 1
ATOM 676 N N . ASN A 1 81 ? 15.081 5.886 -1.314 1.00 94.50 81 ASN A N 1
ATOM 677 C CA . ASN A 1 81 ? 14.393 6.261 -2.548 1.00 94.50 81 ASN A CA 1
ATOM 678 C C . ASN A 1 81 ? 13.138 5.421 -2.775 1.00 94.50 81 ASN A C 1
ATOM 680 O O . ASN A 1 81 ? 12.091 5.948 -3.129 1.00 94.50 81 ASN A O 1
ATOM 684 N N . LEU A 1 82 ? 13.201 4.120 -2.525 1.00 92.06 82 LEU A N 1
ATOM 685 C CA . LEU A 1 82 ? 12.030 3.275 -2.695 1.00 92.06 82 LEU A CA 1
ATOM 686 C C . LEU A 1 82 ? 10.979 3.472 -1.599 1.00 92.06 82 LEU A C 1
ATOM 688 O O . LEU A 1 82 ? 9.786 3.419 -1.899 1.00 92.06 82 LEU A O 1
ATOM 692 N N . ILE A 1 83 ? 11.395 3.774 -0.363 1.00 92.00 83 ILE A N 1
ATOM 693 C CA . ILE A 1 83 ? 10.471 4.270 0.669 1.00 92.00 83 ILE A CA 1
ATOM 694 C C . ILE A 1 83 ? 9.745 5.518 0.169 1.00 92.00 83 ILE A C 1
ATOM 696 O O . ILE A 1 83 ? 8.521 5.582 0.267 1.00 92.00 83 ILE A O 1
ATOM 700 N N . HIS A 1 84 ? 10.483 6.465 -0.416 1.00 94.81 84 HIS A N 1
ATOM 701 C CA . HIS A 1 84 ? 9.905 7.683 -0.965 1.00 94.81 84 HIS A CA 1
ATOM 702 C C . HIS A 1 84 ? 8.836 7.394 -2.012 1.00 94.81 84 HIS A C 1
ATOM 704 O O . HIS A 1 84 ? 7.708 7.867 -1.889 1.00 94.81 84 HIS A O 1
ATOM 710 N N . LEU A 1 85 ? 9.145 6.557 -3.004 1.00 95.56 85 LEU A N 1
ATOM 711 C CA . LEU A 1 85 ? 8.186 6.186 -4.045 1.00 95.56 85 LEU A CA 1
ATOM 712 C C . LEU A 1 85 ? 6.947 5.499 -3.459 1.00 95.56 85 LEU A C 1
ATOM 714 O O . LEU A 1 85 ? 5.820 5.841 -3.816 1.00 95.56 85 LEU A O 1
ATOM 718 N N . GLN A 1 86 ? 7.123 4.604 -2.487 1.00 93.44 86 GLN A N 1
ATOM 719 C CA . GLN A 1 86 ? 5.993 3.949 -1.836 1.00 93.44 86 GLN A CA 1
ATOM 720 C C . GLN A 1 86 ? 5.121 4.932 -1.035 1.00 93.44 86 GLN A C 1
ATOM 722 O O . GLN A 1 86 ? 3.893 4.801 -1.025 1.00 93.44 86 GLN A O 1
ATOM 727 N N . MET A 1 87 ? 5.731 5.928 -0.388 1.00 94.62 87 MET A N 1
ATOM 728 C CA . MET A 1 87 ? 5.013 6.997 0.308 1.00 94.62 87 MET A CA 1
ATOM 729 C C . MET A 1 87 ? 4.271 7.915 -0.666 1.00 94.62 87 MET A C 1
ATOM 731 O O . MET A 1 87 ? 3.139 8.299 -0.375 1.00 94.62 87 MET A O 1
ATOM 735 N N . GLN A 1 88 ? 4.841 8.208 -1.840 1.00 97.25 88 GLN A N 1
ATOM 736 C CA . GLN A 1 88 ? 4.146 8.941 -2.903 1.00 97.25 88 GLN A CA 1
ATOM 737 C C . GLN A 1 88 ? 2.935 8.161 -3.425 1.00 97.25 88 GLN A C 1
ATOM 739 O O . GLN A 1 88 ? 1.851 8.728 -3.544 1.00 97.25 88 GLN A O 1
ATOM 744 N N . GLN A 1 89 ? 3.072 6.850 -3.651 1.00 97.56 89 GLN A N 1
ATOM 745 C CA . GLN A 1 89 ? 1.944 5.998 -4.040 1.00 97.56 89 GLN A CA 1
ATOM 746 C C . GLN A 1 89 ? 0.850 5.963 -2.965 1.00 97.56 89 GLN A C 1
ATOM 748 O O . GLN A 1 89 ? -0.331 6.089 -3.283 1.00 97.56 89 GLN A O 1
ATOM 753 N N . MET A 1 90 ? 1.225 5.853 -1.687 1.00 96.69 90 MET A N 1
ATOM 754 C CA . MET A 1 90 ? 0.278 5.927 -0.568 1.00 96.69 90 MET A CA 1
ATOM 755 C C . MET A 1 90 ? -0.430 7.285 -0.503 1.00 96.69 90 MET A C 1
ATOM 757 O O . MET A 1 90 ? -1.637 7.340 -0.278 1.00 96.69 90 MET A O 1
ATOM 761 N N . LEU A 1 91 ? 0.300 8.381 -0.724 1.00 97.75 91 LEU A N 1
ATOM 762 C CA . LEU A 1 91 ? -0.271 9.723 -0.749 1.00 97.75 91 LEU A CA 1
ATOM 763 C C . LEU A 1 91 ? -1.290 9.873 -1.883 1.00 97.75 91 LEU A C 1
ATOM 765 O O . LEU A 1 91 ? -2.398 10.329 -1.624 1.00 97.75 91 LEU A O 1
ATOM 769 N N . GLY A 1 92 ? -0.952 9.452 -3.104 1.00 98.38 92 GLY A N 1
ATOM 770 C CA . GLY A 1 92 ? -1.876 9.508 -4.237 1.00 98.38 92 GLY A CA 1
ATOM 771 C C . GLY A 1 92 ? -3.134 8.670 -4.007 1.00 98.38 92 GLY A C 1
ATOM 772 O O . GLY A 1 92 ? -4.242 9.146 -4.251 1.00 98.38 92 GLY A O 1
ATOM 773 N N . LEU A 1 93 ? -2.974 7.455 -3.464 1.00 98.44 93 LEU A N 1
ATOM 774 C CA . LEU A 1 93 ? -4.091 6.597 -3.055 1.00 98.44 93 LEU A CA 1
ATOM 775 C C . LEU A 1 93 ? -4.982 7.314 -2.031 1.00 98.44 93 LEU A C 1
ATOM 777 O O . LEU A 1 93 ? -6.201 7.339 -2.181 1.00 98.44 93 LEU A O 1
ATOM 781 N N . SER A 1 94 ? -4.374 7.923 -1.012 1.00 97.88 94 SER A N 1
ATOM 782 C CA . SER A 1 94 ? -5.089 8.645 0.038 1.00 97.88 94 SER A CA 1
ATOM 783 C C . SER A 1 94 ? -5.815 9.879 -0.486 1.00 97.88 94 SER A C 1
ATOM 785 O O . SER A 1 94 ? -6.983 10.062 -0.162 1.00 97.88 94 SER A O 1
ATOM 787 N N . ASP A 1 95 ? -5.153 10.723 -1.277 1.00 98.25 95 ASP A N 1
ATOM 788 C CA . ASP A 1 95 ? -5.751 11.952 -1.796 1.00 98.25 95 ASP A CA 1
ATOM 789 C C . ASP A 1 95 ? -6.961 11.614 -2.687 1.00 98.25 95 ASP A C 1
ATOM 791 O O . ASP A 1 95 ? -8.045 12.160 -2.487 1.00 98.25 95 ASP A O 1
ATOM 795 N N . ALA A 1 96 ? -6.829 10.643 -3.598 1.00 98.19 96 ALA A N 1
ATOM 796 C CA . ALA A 1 96 ? -7.941 10.206 -4.441 1.00 98.19 96 ALA A CA 1
ATOM 797 C C . ALA A 1 96 ? -9.076 9.547 -3.637 1.00 98.19 96 ALA A C 1
ATOM 799 O O . ALA A 1 96 ? -10.253 9.811 -3.901 1.00 98.19 96 ALA A O 1
ATOM 800 N N . PHE A 1 97 ? -8.756 8.720 -2.635 1.00 98.12 97 PHE A N 1
ATOM 801 C CA . PHE A 1 97 ? -9.766 8.085 -1.787 1.00 98.12 97 PHE A CA 1
ATOM 802 C C . PHE A 1 97 ? -10.566 9.116 -0.978 1.00 98.12 97 PHE A C 1
ATOM 804 O O . PHE A 1 97 ? -11.792 9.042 -0.920 1.00 98.12 97 PHE A O 1
ATOM 811 N N . GLU A 1 98 ? -9.919 10.163 -0.472 1.00 96.75 98 GLU A N 1
ATOM 812 C CA . GLU A 1 98 ? -10.570 11.227 0.304 1.00 96.75 98 GLU A CA 1
ATOM 813 C C . GLU A 1 98 ? -11.140 12.373 -0.564 1.00 96.75 98 GLU A C 1
ATOM 815 O O . GLU A 1 98 ? -11.570 13.394 -0.031 1.00 96.75 98 GLU A O 1
ATOM 820 N N . ASN A 1 99 ? -11.167 12.229 -1.899 1.00 96.31 99 ASN A N 1
ATOM 821 C CA . ASN A 1 99 ? -11.576 13.283 -2.850 1.00 96.31 99 ASN A CA 1
ATOM 822 C C . ASN A 1 99 ? -10.795 14.603 -2.689 1.00 96.31 99 ASN A C 1
ATOM 824 O O . ASN A 1 99 ? -11.315 15.689 -2.953 1.00 96.31 99 ASN A O 1
ATOM 828 N N . ILE A 1 100 ? -9.541 14.524 -2.257 1.00 97.06 100 ILE A N 1
ATOM 829 C CA . ILE A 1 100 ? -8.631 15.663 -2.209 1.00 97.06 100 ILE A CA 1
ATOM 830 C C . ILE A 1 100 ? -8.144 15.943 -3.633 1.00 97.06 100 ILE A C 1
ATOM 832 O O . ILE A 1 100 ? -7.827 15.028 -4.395 1.00 97.06 100 ILE A O 1
ATOM 836 N N . THR A 1 101 ? -8.068 17.223 -4.003 1.00 96.56 101 THR A N 1
ATOM 837 C CA . THR A 1 101 ? -7.497 17.641 -5.287 1.00 96.56 101 THR A CA 1
ATOM 838 C C . THR A 1 101 ? -6.073 17.110 -5.432 1.00 96.56 101 THR A C 1
ATOM 840 O O . THR A 1 101 ? -5.225 17.374 -4.579 1.00 96.56 101 THR A O 1
ATOM 843 N N . LEU A 1 102 ? -5.817 16.391 -6.527 1.00 96.94 102 LEU A N 1
ATOM 844 C CA . LEU A 1 102 ? -4.518 15.784 -6.794 1.00 96.94 102 LEU A CA 1
ATOM 845 C C . LEU A 1 102 ? -3.433 16.853 -6.957 1.00 96.94 102 LEU A C 1
ATOM 847 O O . LEU A 1 102 ? -3.545 17.741 -7.803 1.00 96.94 102 LEU A O 1
ATOM 851 N N . ASP A 1 103 ? -2.376 16.737 -6.161 1.00 95.88 103 ASP A N 1
ATOM 852 C CA . ASP A 1 103 ? -1.245 17.658 -6.143 1.00 95.88 103 ASP A CA 1
ATOM 853 C C . ASP A 1 103 ? 0.016 16.920 -5.676 1.00 95.88 103 ASP A C 1
ATOM 855 O O . ASP A 1 103 ? 0.171 16.578 -4.504 1.00 95.88 103 ASP A O 1
ATOM 859 N N . THR A 1 104 ? 0.947 16.710 -6.608 1.00 93.38 104 THR A N 1
ATOM 860 C CA . THR A 1 104 ? 2.211 15.997 -6.369 1.00 93.38 104 THR A CA 1
ATOM 861 C C . THR A 1 104 ? 3.189 16.765 -5.473 1.00 93.38 104 THR A C 1
ATOM 863 O O . THR A 1 104 ? 4.246 16.238 -5.144 1.00 93.38 104 THR A O 1
ATOM 866 N N . SER A 1 105 ? 2.901 18.021 -5.109 1.00 94.38 105 SER A N 1
ATOM 867 C CA . SER A 1 105 ? 3.712 18.794 -4.156 1.00 94.38 105 SER A CA 1
ATOM 868 C C . SER A 1 105 ? 3.338 18.531 -2.693 1.00 94.38 105 SER A C 1
ATOM 870 O O . SER A 1 105 ? 4.087 18.901 -1.781 1.00 94.38 105 SER A O 1
ATOM 872 N N . ARG A 1 106 ? 2.191 17.880 -2.459 1.00 94.81 106 ARG A N 1
ATOM 873 C CA . ARG A 1 106 ? 1.726 17.496 -1.126 1.00 94.81 106 ARG A CA 1
ATOM 874 C C . ARG A 1 106 ? 2.629 16.437 -0.503 1.00 94.81 106 ARG A C 1
ATOM 876 O O . ARG A 1 106 ? 3.438 15.780 -1.151 1.00 94.81 106 ARG A O 1
ATOM 883 N N . LYS A 1 107 ? 2.461 16.269 0.806 1.00 93.69 107 LYS A N 1
ATOM 884 C CA . LYS A 1 107 ? 3.159 15.265 1.608 1.00 93.69 107 LYS A CA 1
ATOM 885 C C . LYS A 1 107 ? 2.161 14.554 2.506 1.00 93.69 107 LYS A C 1
ATOM 887 O O . LYS A 1 107 ? 1.235 15.183 3.020 1.00 93.69 107 LYS A O 1
ATOM 892 N N . LEU A 1 108 ? 2.386 13.265 2.743 1.00 92.19 108 LEU A N 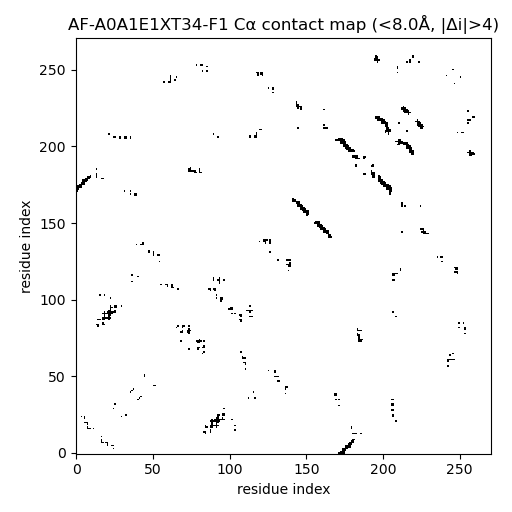1
ATOM 893 C CA . LEU A 1 108 ? 1.614 12.501 3.716 1.00 92.19 108 LEU A CA 1
ATOM 894 C C . LEU A 1 108 ? 2.066 12.897 5.128 1.00 92.19 108 LEU A C 1
ATOM 896 O O . LEU A 1 108 ? 3.087 12.431 5.635 1.00 92.19 108 LEU A O 1
ATOM 900 N N . THR A 1 109 ? 1.350 13.841 5.732 1.00 94.44 109 THR A N 1
ATOM 901 C CA . THR A 1 109 ? 1.710 14.429 7.033 1.00 94.44 109 THR A CA 1
ATOM 902 C C . THR A 1 109 ? 0.932 13.847 8.199 1.00 94.44 109 THR A C 1
ATOM 904 O O . THR A 1 109 ? 1.412 13.920 9.325 1.00 94.44 109 THR A O 1
ATOM 907 N N . ASN A 1 110 ? -0.228 13.252 7.934 1.00 95.25 110 ASN A N 1
ATOM 908 C CA . ASN A 1 110 ? -1.111 12.685 8.943 1.00 95.25 110 ASN A CA 1
ATOM 909 C C . ASN A 1 110 ? -1.386 11.212 8.642 1.00 95.25 110 ASN A C 1
ATOM 911 O O . ASN A 1 110 ? -1.354 10.789 7.485 1.00 95.25 110 ASN A O 1
ATOM 915 N N . VAL A 1 111 ? -1.710 10.451 9.683 1.00 94.00 111 VAL A N 1
ATOM 916 C CA . VAL A 1 111 ? -2.263 9.097 9.558 1.00 94.00 111 VAL A CA 1
ATOM 917 C C . VAL A 1 111 ? -3.626 9.170 8.855 1.00 94.00 111 VAL A C 1
ATOM 919 O O . VAL A 1 111 ? -4.529 9.863 9.321 1.00 94.00 111 VAL A O 1
ATOM 922 N N . THR A 1 112 ? -3.785 8.462 7.733 1.00 95.12 112 THR A N 1
ATOM 923 C CA . THR A 1 112 ? -5.020 8.457 6.925 1.00 95.12 112 THR A CA 1
ATOM 924 C C . THR A 1 112 ? -5.693 7.085 6.901 1.00 95.12 112 THR A C 1
ATOM 926 O O . THR A 1 112 ? -5.075 6.074 7.241 1.00 95.12 112 THR A O 1
ATOM 929 N N . ARG A 1 113 ? -6.954 7.026 6.442 1.00 95.31 113 ARG A N 1
ATOM 930 C CA . ARG A 1 113 ? -7.672 5.758 6.207 1.00 95.31 113 ARG A CA 1
ATOM 931 C C . ARG A 1 113 ? -6.905 4.851 5.243 1.00 95.31 113 ARG A C 1
ATOM 933 O O . ARG A 1 113 ? -6.791 3.652 5.474 1.00 95.31 113 ARG A O 1
ATOM 940 N N . ALA A 1 114 ? -6.306 5.441 4.208 1.00 94.69 114 ALA A N 1
ATOM 941 C CA . ALA A 1 114 ? -5.490 4.719 3.239 1.00 94.69 114 ALA A CA 1
ATOM 942 C C . ALA A 1 114 ? -4.313 3.970 3.893 1.00 94.69 114 ALA A C 1
ATOM 944 O O . ALA A 1 114 ? -4.024 2.825 3.538 1.00 94.69 114 ALA A O 1
ATOM 945 N N . LEU A 1 115 ? -3.678 4.582 4.901 1.00 92.31 115 LEU A N 1
ATOM 946 C CA . LEU A 1 115 ? -2.570 3.963 5.621 1.00 92.31 115 LEU A CA 1
ATOM 947 C C . LEU A 1 115 ? -3.017 2.685 6.350 1.00 92.31 115 LEU A C 1
ATOM 949 O O . LEU A 1 115 ? -2.323 1.675 6.272 1.00 92.31 115 LEU A O 1
ATOM 953 N N . PHE A 1 116 ? -4.201 2.679 6.973 1.00 93.25 116 PHE A N 1
ATOM 954 C CA . PHE A 1 116 ? -4.735 1.518 7.705 1.00 93.25 116 PHE A CA 1
ATOM 955 C C . PHE A 1 116 ? -4.839 0.249 6.844 1.00 93.25 116 PHE A C 1
ATOM 957 O O . PHE A 1 116 ? -4.505 -0.830 7.334 1.00 93.25 116 PHE A O 1
ATOM 964 N N . PHE A 1 117 ? -5.204 0.351 5.556 1.00 92.50 117 PHE A N 1
ATOM 965 C CA . PHE A 1 117 ? -5.256 -0.819 4.659 1.00 9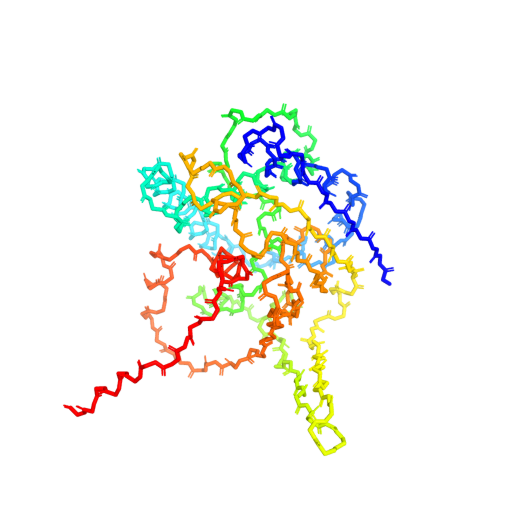2.50 117 PHE A CA 1
ATOM 966 C C . PHE A 1 117 ? -3.917 -1.569 4.588 1.00 92.50 117 PHE A C 1
ATOM 968 O O . PHE A 1 117 ? -3.875 -2.795 4.439 1.00 92.50 117 PHE A O 1
ATOM 975 N N . SER A 1 118 ? -2.811 -0.836 4.713 1.00 86.94 118 SER A N 1
ATOM 976 C CA . SER A 1 118 ? -1.457 -1.380 4.607 1.00 86.94 118 SER A CA 1
ATOM 977 C C . SER A 1 118 ? -0.883 -1.863 5.940 1.00 86.94 118 SER A C 1
ATOM 979 O O . SER A 1 118 ? 0.072 -2.631 5.930 1.00 86.94 118 SER A O 1
ATOM 981 N N . LEU A 1 119 ? -1.505 -1.504 7.066 1.00 87.81 119 LEU A N 1
ATOM 982 C CA . LEU A 1 119 ? -1.023 -1.795 8.421 1.00 87.81 119 LEU A CA 1
ATOM 983 C C . LEU A 1 119 ? -1.573 -3.086 9.032 1.00 87.81 119 LEU A C 1
ATOM 985 O O . LEU A 1 119 ? -1.221 -3.425 10.153 1.00 87.81 119 LEU A O 1
ATOM 989 N N . VAL A 1 120 ? -2.433 -3.821 8.321 1.00 85.31 120 VAL A N 1
ATOM 990 C CA . VAL A 1 120 ? -3.112 -5.012 8.869 1.00 85.31 120 VAL A CA 1
ATOM 991 C C . VAL A 1 120 ? -2.141 -6.048 9.452 1.00 85.31 120 VAL A C 1
ATOM 993 O O . VAL A 1 120 ? -2.448 -6.643 10.478 1.00 85.31 120 VAL A O 1
ATOM 996 N N . GLY A 1 121 ? -0.979 -6.256 8.821 1.00 79.62 121 GLY A N 1
ATOM 997 C CA . GLY A 1 121 ? 0.043 -7.165 9.352 1.00 79.62 121 GLY A CA 1
ATOM 998 C C . GLY A 1 121 ? 0.658 -6.637 10.649 1.00 79.62 121 GLY A C 1
ATOM 999 O O . GLY A 1 121 ? 0.733 -7.362 11.633 1.00 79.62 121 GLY A O 1
ATOM 1000 N N . ASP A 1 122 ? 1.014 -5.350 10.675 1.00 83.88 122 ASP A N 1
ATOM 1001 C CA . ASP A 1 122 ? 1.593 -4.678 11.842 1.00 83.88 122 ASP A CA 1
ATOM 1002 C C . ASP A 1 122 ? 0.600 -4.537 13.007 1.00 83.88 122 ASP A C 1
ATOM 1004 O O . ASP A 1 122 ? 1.005 -4.510 14.169 1.00 83.88 122 ASP A O 1
ATOM 1008 N N . PHE A 1 123 ? -0.707 -4.468 12.731 1.00 88.00 123 PHE A N 1
ATOM 1009 C CA . PHE A 1 123 ? -1.729 -4.415 13.774 1.00 88.00 123 PHE A CA 1
ATOM 1010 C C . PHE A 1 123 ? -1.705 -5.646 14.675 1.00 88.00 123 PHE A C 1
ATOM 1012 O O . PHE A 1 123 ? -1.900 -5.481 15.872 1.00 88.00 123 PHE A O 1
ATOM 1019 N N . ILE A 1 124 ? -1.377 -6.832 14.160 1.00 83.88 124 ILE A N 1
ATOM 1020 C CA . ILE A 1 124 ? -1.269 -8.053 14.974 1.00 83.88 124 ILE A CA 1
ATOM 1021 C C . ILE A 1 124 ? -0.264 -7.850 16.125 1.00 83.88 124 ILE A C 1
ATOM 1023 O O . ILE A 1 124 ? -0.565 -8.138 17.282 1.00 83.88 124 ILE A O 1
ATOM 1027 N N . ASP A 1 125 ? 0.905 -7.276 15.837 1.00 83.38 125 ASP A N 1
ATOM 1028 C CA . ASP A 1 125 ? 1.933 -7.019 16.852 1.00 83.38 125 ASP A CA 1
ATOM 1029 C C . ASP A 1 125 ? 1.624 -5.772 17.700 1.00 83.38 125 ASP A C 1
ATOM 1031 O O . ASP A 1 125 ? 1.858 -5.752 18.915 1.00 83.38 125 ASP A O 1
ATOM 1035 N N . LEU A 1 126 ? 1.083 -4.717 17.081 1.00 88.94 126 LEU A N 1
ATOM 1036 C CA . LEU A 1 126 ? 0.763 -3.458 17.762 1.00 88.94 126 LEU A CA 1
ATOM 1037 C C . LEU A 1 126 ? -0.403 -3.599 18.744 1.00 88.94 126 LEU A C 1
ATOM 1039 O O . LEU A 1 126 ? -0.387 -2.947 19.788 1.00 88.94 126 LEU A O 1
ATOM 1043 N N . GLU A 1 127 ? -1.387 -4.450 18.457 1.00 92.44 127 GLU A N 1
ATOM 1044 C CA . GLU A 1 127 ? -2.472 -4.785 19.384 1.00 92.44 127 GLU A CA 1
ATOM 1045 C C . GLU A 1 127 ? -1.918 -5.324 20.706 1.00 92.44 127 GLU A C 1
ATOM 1047 O O . GLU A 1 127 ? -2.251 -4.805 21.776 1.00 92.44 127 GLU A O 1
ATOM 1052 N N . ALA A 1 128 ? -1.004 -6.293 20.634 1.00 89.50 128 ALA A N 1
ATOM 1053 C CA . ALA A 1 128 ? -0.341 -6.853 21.805 1.00 89.50 128 ALA A CA 1
ATOM 1054 C C . ALA A 1 128 ? 0.561 -5.820 22.506 1.00 89.50 128 ALA A C 1
ATOM 1056 O O . ALA A 1 128 ? 0.484 -5.640 23.725 1.00 89.50 128 ALA A O 1
ATOM 1057 N N . ALA A 1 129 ? 1.392 -5.096 21.747 1.00 90.12 129 ALA A N 1
ATOM 1058 C CA . ALA A 1 129 ? 2.344 -4.129 22.298 1.00 90.12 129 ALA A CA 1
ATOM 1059 C C . ALA A 1 129 ? 1.660 -2.946 23.007 1.00 90.12 129 ALA A C 1
ATOM 1061 O O . ALA A 1 129 ? 2.157 -2.457 24.025 1.00 90.12 129 ALA A O 1
ATOM 1062 N N . LEU A 1 130 ? 0.513 -2.498 22.491 1.00 92.94 130 LEU A N 1
ATOM 1063 C CA . LEU A 1 130 ? -0.254 -1.373 23.031 1.00 92.94 130 LEU A CA 1
ATOM 1064 C C . LEU A 1 130 ? -1.386 -1.805 23.971 1.00 92.94 130 LEU A C 1
ATOM 1066 O O . LEU A 1 130 ? -2.111 -0.942 24.473 1.00 92.94 130 LEU A O 1
ATOM 1070 N N . ARG A 1 131 ? -1.487 -3.110 24.264 1.00 93.25 131 ARG A N 1
ATOM 1071 C CA . ARG A 1 131 ? -2.456 -3.708 25.193 1.00 93.25 131 ARG A CA 1
ATOM 1072 C C . ARG A 1 131 ? -3.906 -3.426 24.790 1.00 93.25 131 ARG A C 1
ATOM 1074 O O . ARG A 1 131 ? -4.690 -2.935 25.602 1.00 93.25 131 ARG A O 1
ATOM 1081 N N . ARG A 1 132 ? -4.252 -3.715 23.531 1.00 93.50 132 ARG A N 1
ATOM 1082 C CA . ARG A 1 132 ? -5.650 -3.734 23.078 1.00 93.50 132 ARG A CA 1
ATOM 1083 C C . ARG A 1 132 ? -6.445 -4.734 23.928 1.00 93.50 132 ARG A C 1
ATOM 1085 O O . ARG A 1 132 ? -5.939 -5.808 24.243 1.00 93.50 132 ARG A O 1
ATOM 1092 N N . THR A 1 133 ? -7.685 -4.396 24.279 1.00 93.38 133 THR A N 1
ATOM 1093 C CA . THR A 1 133 ? -8.599 -5.368 24.903 1.00 93.38 133 THR A CA 1
ATOM 1094 C C . THR A 1 133 ? -9.110 -6.342 23.839 1.00 93.38 133 THR A C 1
ATOM 1096 O O . THR A 1 133 ? -9.380 -5.923 22.716 1.00 93.38 133 THR A O 1
ATOM 1099 N N . GLU A 1 134 ? -9.254 -7.626 24.161 1.00 89.75 134 GLU A N 1
ATOM 1100 C CA . GLU A 1 134 ? -9.758 -8.617 23.202 1.00 89.75 134 GLU A CA 1
ATOM 1101 C C . GLU A 1 134 ? -11.206 -8.324 22.782 1.00 89.75 134 GLU A C 1
ATOM 1103 O O . GLU A 1 134 ? -12.077 -8.065 23.613 1.00 89.75 134 GLU A O 1
ATOM 1108 N N . ASP A 1 135 ? -11.464 -8.389 21.478 1.00 91.75 135 ASP A N 1
ATOM 1109 C CA . ASP A 1 135 ? -12.788 -8.278 20.877 1.00 91.75 135 ASP A CA 1
ATOM 1110 C C . ASP A 1 135 ? -12.797 -8.924 19.481 1.00 91.75 135 ASP A C 1
ATOM 1112 O O . ASP A 1 135 ? -11.767 -9.348 18.956 1.00 91.75 135 ASP A O 1
ATOM 1116 N N . LEU A 1 136 ? -13.973 -8.983 18.852 1.00 89.81 136 LEU A N 1
ATOM 1117 C CA . LEU A 1 136 ? -14.137 -9.536 17.502 1.00 89.81 136 LEU A CA 1
ATOM 1118 C C . LEU A 1 136 ? -13.530 -8.655 16.395 1.00 89.81 136 LEU A C 1
ATOM 1120 O O . LEU A 1 136 ? -13.490 -9.068 15.236 1.00 89.81 136 LEU A O 1
ATOM 1124 N N . GLN A 1 137 ? -13.103 -7.434 16.729 1.00 91.62 137 GLN A N 1
ATOM 1125 C CA . GLN A 1 137 ? -12.505 -6.487 15.793 1.00 91.62 137 GLN A CA 1
ATOM 1126 C C . GLN A 1 137 ? -10.977 -6.629 15.722 1.00 91.62 137 GLN A C 1
ATOM 1128 O O . GLN A 1 137 ? -10.391 -6.142 14.756 1.00 91.62 137 GLN A O 1
ATOM 1133 N N . SER A 1 138 ? -10.359 -7.325 16.678 1.00 91.31 138 SER A N 1
ATOM 1134 C CA . SER A 1 138 ? -8.927 -7.628 16.715 1.00 91.31 138 SER A CA 1
ATOM 1135 C C . SER A 1 138 ? -8.456 -8.416 15.486 1.00 91.31 138 SER A C 1
ATOM 1137 O O . SER A 1 138 ? -9.130 -9.331 15.003 1.00 91.31 138 SER A O 1
ATOM 1139 N N . PHE A 1 139 ? -7.265 -8.081 14.992 1.00 87.44 139 PHE A N 1
ATOM 1140 C CA . PHE A 1 139 ? -6.558 -8.837 13.955 1.00 87.44 139 PHE A CA 1
ATOM 1141 C C . PHE A 1 139 ? -5.694 -9.970 14.522 1.00 87.44 139 PHE A C 1
ATOM 1143 O O . PHE A 1 139 ? -5.289 -10.857 13.776 1.00 87.44 139 PHE A O 1
ATOM 1150 N N . SER A 1 140 ? -5.471 -10.003 15.837 1.00 81.56 140 SER A N 1
ATOM 1151 C CA . SER A 1 140 ? -4.711 -11.062 16.518 1.00 81.56 140 SER A CA 1
ATOM 1152 C C . SER A 1 140 ? -5.402 -12.435 16.505 1.00 81.56 140 SER A C 1
ATOM 1154 O O . SER A 1 140 ? -4.767 -13.447 16.789 1.00 81.56 140 SER A O 1
ATOM 1156 N N . ILE A 1 141 ? -6.686 -12.502 16.135 1.00 79.44 141 ILE A N 1
ATOM 1157 C CA . ILE A 1 141 ? -7.450 -13.760 16.020 1.00 79.44 141 ILE A CA 1
ATOM 1158 C C . ILE A 1 141 ? -7.139 -14.550 14.731 1.00 79.44 141 ILE A C 1
ATOM 1160 O O . ILE A 1 141 ? -7.769 -15.572 14.456 1.00 79.44 141 ILE A O 1
ATOM 1164 N N . VAL A 1 142 ? -6.204 -14.066 13.909 1.00 78.44 142 VAL A N 1
ATOM 1165 C CA . VAL A 1 142 ? -5.856 -14.651 12.611 1.00 78.44 142 VAL A CA 1
ATOM 1166 C C . VAL A 1 142 ? -4.856 -15.811 12.774 1.00 78.44 142 VAL A C 1
ATOM 1168 O O . VAL A 1 142 ? -3.810 -15.633 13.401 1.00 78.44 142 VAL A O 1
ATOM 1171 N N . PRO A 1 143 ? -5.130 -16.998 12.199 1.00 74.94 143 PRO A N 1
ATOM 1172 C CA . PRO A 1 143 ? -4.203 -18.130 12.221 1.00 74.94 143 PRO A CA 1
ATOM 1173 C C . PRO A 1 143 ? -3.088 -18.003 11.166 1.00 74.94 143 PRO A C 1
ATOM 1175 O O . PRO A 1 143 ? -3.142 -17.172 10.264 1.00 74.94 143 PRO A O 1
ATOM 1178 N N . ALA A 1 144 ? -2.072 -18.865 11.255 1.00 73.50 144 ALA A N 1
ATOM 1179 C CA . ALA A 1 144 ? -0.990 -18.917 10.271 1.00 73.50 144 ALA A CA 1
ATOM 1180 C C . ALA A 1 144 ? -1.467 -19.445 8.900 1.00 73.50 144 ALA A C 1
ATOM 1182 O O . ALA A 1 144 ? -2.266 -20.378 8.833 1.00 73.50 144 ALA A O 1
ATOM 1183 N N . CYS A 1 145 ? -0.923 -18.885 7.815 1.00 85.25 145 CYS A N 1
ATOM 1184 C CA . CYS A 1 145 ? -1.164 -19.331 6.437 1.00 85.25 145 CYS A CA 1
ATOM 1185 C C . CYS A 1 145 ? -0.405 -20.625 6.095 1.00 85.25 145 CYS A C 1
ATOM 1187 O O . CYS A 1 145 ? 0.630 -20.930 6.696 1.00 85.25 145 CYS A O 1
ATOM 1189 N N . SER A 1 146 ? -0.849 -21.331 5.053 1.00 86.88 146 SER A N 1
ATOM 1190 C CA . SER A 1 146 ? -0.188 -22.540 4.539 1.00 86.88 146 SER A CA 1
ATOM 1191 C C . SER A 1 146 ? 0.513 -22.287 3.200 1.00 86.88 146 SER A C 1
ATOM 1193 O O . SER A 1 146 ? 0.005 -21.559 2.354 1.00 86.88 146 SER A O 1
ATOM 1195 N N . ALA A 1 147 ? 1.664 -22.924 2.971 1.00 90.31 147 ALA A N 1
ATOM 1196 C CA . ALA A 1 147 ? 2.410 -22.836 1.713 1.00 90.31 147 ALA A CA 1
ATOM 1197 C C . ALA A 1 147 ? 2.939 -24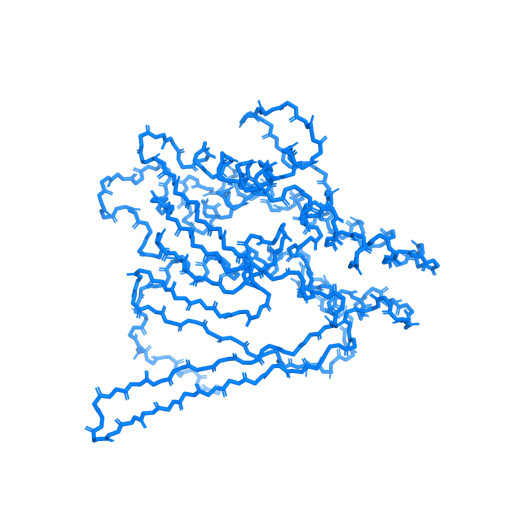.211 1.285 1.00 90.31 147 ALA A C 1
ATOM 1199 O O . ALA A 1 147 ? 3.289 -25.037 2.130 1.00 90.31 147 ALA A O 1
ATOM 1200 N N . LEU A 1 148 ? 3.033 -24.447 -0.025 1.00 91.81 148 LEU A N 1
ATOM 1201 C CA . LEU A 1 148 ? 3.584 -25.668 -0.609 1.00 91.81 148 LEU A CA 1
ATOM 1202 C C . LEU A 1 148 ? 4.574 -25.329 -1.725 1.00 91.81 148 LEU A C 1
ATOM 1204 O O . LEU A 1 148 ? 4.247 -24.608 -2.664 1.00 91.81 148 LEU A O 1
ATOM 1208 N N . VAL A 1 149 ? 5.764 -25.921 -1.642 1.00 92.19 149 VAL A N 1
ATOM 1209 C CA . VAL A 1 149 ? 6.760 -25.947 -2.717 1.00 92.19 149 VAL A CA 1
ATOM 1210 C C . VAL A 1 149 ? 6.920 -27.394 -3.154 1.00 92.19 149 VAL A C 1
ATOM 1212 O O . VAL A 1 149 ? 7.271 -28.252 -2.341 1.00 92.19 149 VAL A O 1
ATOM 1215 N N . LYS A 1 150 ? 6.639 -27.687 -4.423 1.00 94.56 150 LYS A N 1
ATOM 1216 C CA . LYS A 1 150 ? 6.647 -29.051 -4.950 1.00 94.56 150 LYS A CA 1
ATOM 1217 C C . LYS A 1 150 ? 7.412 -29.123 -6.264 1.00 94.56 150 LYS A C 1
ATOM 1219 O O . LYS A 1 150 ? 6.946 -28.625 -7.278 1.00 94.56 150 LYS A O 1
ATOM 1224 N N . VAL A 1 151 ? 8.542 -29.822 -6.251 1.00 95.44 151 VAL A N 1
ATOM 1225 C CA . VAL A 1 151 ? 9.224 -30.264 -7.476 1.00 95.44 151 VAL A CA 1
ATOM 1226 C C . VAL A 1 151 ? 8.457 -31.456 -8.059 1.00 95.44 151 VAL A C 1
ATOM 1228 O O . VAL A 1 151 ? 8.077 -32.371 -7.312 1.00 95.44 151 VAL A O 1
ATOM 1231 N N . VAL A 1 152 ? 8.190 -31.426 -9.362 1.00 95.00 152 VAL A N 1
ATOM 1232 C CA . VAL A 1 152 ? 7.435 -32.455 -10.093 1.00 95.00 152 VAL A CA 1
ATOM 1233 C C . VAL A 1 152 ? 8.247 -33.025 -11.257 1.00 95.00 152 VAL A C 1
ATOM 1235 O O . VAL A 1 152 ? 9.208 -32.411 -11.719 1.00 95.00 152 VAL A O 1
ATOM 1238 N N . GLY A 1 153 ? 7.869 -34.229 -11.701 1.00 93.25 153 GLY A N 1
ATOM 1239 C CA . GLY A 1 153 ? 8.659 -35.000 -12.665 1.00 93.25 153 GLY A CA 1
ATOM 1240 C C . GLY A 1 153 ? 10.047 -35.355 -12.119 1.00 93.25 153 GLY A C 1
ATOM 1241 O O . GLY A 1 153 ? 10.266 -35.352 -10.904 1.00 93.25 153 GLY A O 1
ATOM 1242 N N . ASP A 1 154 ? 10.986 -35.634 -13.019 1.00 92.81 154 ASP A N 1
ATOM 1243 C CA . ASP A 1 154 ? 12.416 -35.740 -12.704 1.00 92.81 154 ASP A CA 1
ATOM 1244 C C . ASP A 1 154 ? 13.070 -34.351 -12.805 1.00 92.81 154 ASP A C 1
ATOM 1246 O O . ASP A 1 154 ? 13.854 -34.072 -13.708 1.00 92.81 154 ASP A O 1
ATOM 1250 N N . TYR A 1 155 ? 12.678 -33.445 -11.898 1.00 93.44 155 TYR A N 1
ATOM 1251 C CA . TYR A 1 155 ? 13.103 -32.033 -11.878 1.00 93.44 155 TYR A CA 1
ATOM 1252 C C . TYR A 1 155 ? 12.663 -31.213 -13.104 1.00 93.44 155 TYR A C 1
ATOM 1254 O O . TYR A 1 155 ? 13.333 -30.256 -13.489 1.00 93.44 155 TYR A O 1
ATOM 1262 N N . GLU A 1 156 ? 11.526 -31.565 -13.702 1.00 96.12 156 GLU A N 1
ATOM 1263 C CA . GLU A 1 156 ? 11.006 -30.886 -14.895 1.00 96.12 156 GLU A CA 1
ATOM 1264 C C . GLU A 1 156 ? 10.362 -29.535 -14.567 1.00 96.12 156 GLU A C 1
ATOM 1266 O O . GLU A 1 156 ? 10.427 -28.613 -15.378 1.00 96.12 156 GLU A O 1
ATOM 1271 N N . ASP A 1 157 ? 9.744 -29.411 -13.386 1.00 94.75 157 ASP A N 1
ATOM 1272 C CA . ASP A 1 157 ? 9.053 -28.187 -12.978 1.00 94.75 157 ASP A CA 1
ATOM 1273 C C . ASP A 1 157 ? 8.975 -28.041 -11.447 1.00 94.75 157 ASP A C 1
ATOM 1275 O O . ASP A 1 157 ? 9.180 -28.994 -10.681 1.00 94.75 157 ASP A O 1
ATOM 1279 N N . ILE A 1 158 ? 8.661 -26.828 -10.992 1.00 93.25 158 ILE A N 1
ATOM 1280 C CA . ILE A 1 158 ? 8.459 -26.473 -9.589 1.00 93.25 158 ILE A CA 1
ATOM 1281 C C . ILE A 1 158 ? 7.124 -25.742 -9.447 1.00 93.25 158 ILE A C 1
ATOM 1283 O O . ILE A 1 158 ? 6.949 -24.621 -9.917 1.00 93.25 158 ILE A O 1
ATOM 1287 N N . TYR A 1 159 ? 6.200 -26.341 -8.701 1.00 93.06 159 TYR A N 1
ATOM 1288 C CA . TYR A 1 159 ? 4.951 -25.705 -8.304 1.00 93.06 159 TYR A CA 1
ATOM 1289 C C . TYR A 1 159 ? 5.075 -25.019 -6.953 1.00 93.06 159 TYR A C 1
ATOM 1291 O O . TYR A 1 159 ? 5.643 -25.552 -5.997 1.00 93.06 159 TYR A O 1
ATOM 1299 N N . LEU A 1 160 ? 4.493 -23.827 -6.886 1.00 92.69 160 LEU A N 1
ATOM 1300 C CA . LEU A 1 160 ? 4.448 -22.977 -5.709 1.00 92.69 160 LEU A CA 1
ATOM 1301 C C . LEU A 1 160 ? 2.986 -22.636 -5.444 1.00 92.69 160 LEU A C 1
ATOM 1303 O O . LEU A 1 160 ? 2.306 -22.099 -6.316 1.00 92.69 160 LEU A O 1
ATOM 1307 N N . ALA A 1 161 ? 2.503 -22.960 -4.251 1.00 91.50 161 ALA A N 1
ATOM 1308 C CA . ALA A 1 161 ? 1.147 -22.654 -3.821 1.00 91.50 161 ALA A CA 1
ATOM 1309 C C . ALA A 1 161 ? 1.159 -21.995 -2.443 1.00 91.50 161 ALA A C 1
ATOM 1311 O O . ALA A 1 161 ? 1.985 -22.320 -1.589 1.00 91.50 161 ALA A O 1
ATOM 1312 N N . HIS A 1 162 ? 0.212 -21.088 -2.233 1.00 92.12 162 HIS A N 1
ATOM 1313 C CA . HIS A 1 162 ? -0.015 -20.417 -0.965 1.00 92.12 162 HIS A CA 1
ATOM 1314 C C . HIS A 1 162 ? -1.516 -20.321 -0.701 1.00 92.12 162 HIS A C 1
ATOM 1316 O O . HIS A 1 162 ? -2.286 -19.968 -1.594 1.00 92.12 162 HIS A O 1
ATOM 1322 N N . ASP A 1 163 ? -1.913 -20.629 0.526 1.00 92.69 163 ASP A N 1
ATOM 1323 C CA . ASP A 1 163 ? -3.285 -20.575 1.005 1.00 92.69 163 ASP A CA 1
ATOM 1324 C C . ASP A 1 163 ? -3.340 -19.655 2.227 1.00 92.69 163 ASP A C 1
ATOM 1326 O O . ASP A 1 163 ? -2.864 -19.983 3.318 1.00 92.69 163 ASP A O 1
ATOM 1330 N N . ALA A 1 164 ? -3.868 -18.452 2.002 1.00 89.50 164 ALA A N 1
ATOM 1331 C CA . ALA A 1 164 ? -3.938 -17.412 3.014 1.00 89.50 164 ALA A CA 1
ATOM 1332 C C . ALA A 1 164 ? -5.120 -17.647 3.949 1.00 89.50 164 ALA A C 1
ATOM 1334 O O . ALA A 1 164 ? -6.265 -17.745 3.501 1.00 89.50 164 ALA A O 1
ATOM 1335 N N . TRP A 1 165 ? -4.847 -17.699 5.250 1.00 89.56 165 TRP A N 1
ATOM 1336 C CA . TRP A 1 165 ? -5.882 -17.845 6.264 1.00 89.56 165 TRP A CA 1
ATOM 1337 C C . TRP A 1 165 ? -6.124 -16.486 6.902 1.00 89.56 165 TRP A C 1
ATOM 1339 O O . TRP A 1 165 ? -5.222 -15.897 7.491 1.00 89.56 165 TRP A O 1
ATOM 1349 N N . PHE A 1 166 ? -7.336 -15.956 6.753 1.00 89.00 166 PHE A N 1
ATOM 1350 C CA . PHE A 1 166 ? -7.664 -14.625 7.249 1.00 89.00 166 PHE A CA 1
ATOM 1351 C C . PHE A 1 166 ? -9.151 -14.490 7.594 1.00 89.00 166 PHE A C 1
ATOM 1353 O O . PHE A 1 166 ? -9.952 -15.395 7.359 1.00 89.00 166 PHE A O 1
ATOM 1360 N N . LEU A 1 167 ? -9.533 -13.347 8.167 1.00 90.62 167 LEU A N 1
ATOM 1361 C CA . LEU A 1 167 ? -10.912 -13.065 8.570 1.00 90.62 167 LEU A CA 1
ATOM 1362 C C . LEU A 1 167 ? -11.853 -13.047 7.357 1.00 90.62 167 LEU A C 1
ATOM 1364 O O . LEU A 1 167 ? -11.551 -12.400 6.356 1.00 90.62 167 LEU A O 1
ATOM 1368 N N . TYR A 1 168 ? -13.042 -13.649 7.461 1.00 92.31 168 TYR A N 1
ATOM 1369 C CA . TYR A 1 168 ? -14.025 -13.666 6.363 1.00 92.31 168 TYR A CA 1
ATOM 1370 C C . TYR A 1 168 ? -14.455 -12.271 5.892 1.00 92.31 168 TYR A C 1
ATOM 1372 O O . TYR A 1 168 ? -14.669 -12.049 4.703 1.00 92.31 168 TYR A O 1
ATOM 1380 N N . ARG A 1 169 ? -14.496 -11.296 6.801 1.00 92.88 169 ARG A N 1
ATOM 1381 C CA . ARG A 1 169 ? -14.761 -9.886 6.475 1.00 92.88 169 ARG A CA 1
ATOM 1382 C C . ARG A 1 169 ? -13.702 -9.236 5.568 1.00 92.88 169 ARG A C 1
ATOM 1384 O O . ARG A 1 169 ? -13.951 -8.181 5.010 1.00 92.88 169 ARG A O 1
ATOM 1391 N N . SER A 1 170 ? -12.551 -9.876 5.353 1.00 91.56 170 SER A N 1
ATOM 1392 C CA . SER A 1 170 ? -11.522 -9.395 4.421 1.00 91.56 170 SER A CA 1
ATOM 1393 C C . SER A 1 170 ? -11.725 -9.839 2.968 1.00 91.56 170 SER A C 1
ATOM 1395 O O . SER A 1 170 ? -10.942 -9.448 2.108 1.00 91.56 170 SER A O 1
ATOM 1397 N N . MET A 1 171 ? -12.727 -10.672 2.659 1.00 94.75 171 MET A N 1
ATOM 1398 C CA . MET A 1 171 ? -12.821 -11.394 1.379 1.00 94.75 171 MET A CA 1
ATOM 1399 C C . MET A 1 171 ? -13.186 -10.535 0.144 1.00 94.75 171 MET A C 1
ATOM 1401 O O . MET A 1 171 ? -13.565 -11.081 -0.894 1.00 94.75 171 MET A O 1
ATOM 1405 N N . LEU A 1 172 ? -13.002 -9.211 0.187 1.00 96.12 172 LEU A N 1
ATOM 1406 C CA . LEU A 1 172 ? -12.986 -8.362 -1.009 1.00 96.12 172 LEU A CA 1
ATOM 1407 C C . LEU A 1 172 ? -11.601 -8.405 -1.660 1.00 96.12 172 LEU A C 1
ATOM 1409 O O . LEU A 1 172 ? -10.695 -7.621 -1.367 1.00 96.12 172 LEU A O 1
ATOM 1413 N N . ARG A 1 173 ? -11.439 -9.386 -2.548 1.00 97.12 173 ARG A N 1
ATOM 1414 C CA . ARG A 1 173 ? -10.148 -9.760 -3.130 1.00 97.12 173 ARG A CA 1
ATOM 1415 C C . ARG A 1 173 ? -9.920 -9.161 -4.514 1.00 97.12 173 ARG A C 1
ATOM 1417 O O . ARG A 1 173 ? -10.785 -9.264 -5.391 1.00 97.12 173 ARG A O 1
ATOM 1424 N N . ILE A 1 174 ? -8.716 -8.633 -4.729 1.00 98.25 174 ILE A N 1
ATOM 1425 C CA . ILE A 1 174 ? -8.249 -8.098 -6.012 1.00 98.25 174 ILE A CA 1
ATOM 1426 C C . ILE A 1 174 ? -6.934 -8.781 -6.387 1.00 98.25 174 ILE A C 1
ATOM 1428 O O . ILE A 1 174 ? -5.960 -8.694 -5.644 1.00 98.25 174 ILE A O 1
ATOM 1432 N N . GLN A 1 175 ? -6.885 -9.427 -7.550 1.00 98.06 175 GLN A N 1
ATOM 1433 C CA . GLN A 1 175 ? -5.619 -9.830 -8.154 1.00 98.06 175 GLN A CA 1
ATOM 1434 C C . GLN A 1 175 ? -5.003 -8.604 -8.829 1.00 98.06 175 GLN A C 1
ATOM 1436 O O . GLN A 1 175 ? -5.622 -8.019 -9.721 1.00 98.06 175 GLN A O 1
ATOM 1441 N N . LYS A 1 176 ? -3.806 -8.203 -8.398 1.00 98.19 176 LYS A N 1
ATOM 1442 C CA . LYS A 1 176 ? -3.153 -6.981 -8.877 1.00 98.19 176 LYS A CA 1
ATOM 1443 C C . LYS A 1 176 ? -1.945 -7.297 -9.736 1.00 98.19 176 LYS A C 1
ATOM 1445 O O . LYS A 1 176 ? -1.193 -8.219 -9.423 1.00 98.19 176 LYS A O 1
ATOM 1450 N N . LYS A 1 177 ? -1.746 -6.493 -10.776 1.00 98.00 177 LYS A N 1
ATOM 1451 C CA . LYS A 1 177 ? -0.528 -6.435 -11.578 1.00 98.00 177 LYS A CA 1
ATOM 1452 C C . LYS A 1 177 ? -0.056 -4.988 -11.657 1.00 98.00 177 LYS A C 1
ATOM 1454 O O . LYS A 1 177 ? -0.763 -4.130 -12.174 1.00 98.00 177 LYS A O 1
ATOM 1459 N N . TYR A 1 178 ? 1.133 -4.727 -11.143 1.00 97.75 178 TYR A N 1
ATOM 1460 C CA . TYR A 1 178 ? 1.791 -3.433 -11.245 1.00 97.75 178 TYR A CA 1
ATOM 1461 C C . TYR A 1 178 ? 2.950 -3.518 -12.224 1.00 97.75 178 TYR A C 1
ATOM 1463 O O . TYR A 1 178 ? 3.702 -4.491 -12.194 1.00 97.75 178 TYR A O 1
ATOM 1471 N N . ILE A 1 179 ? 3.086 -2.507 -13.077 1.00 97.69 179 ILE A N 1
ATOM 1472 C CA . ILE A 1 179 ? 4.205 -2.328 -14.004 1.00 97.69 179 ILE A CA 1
ATOM 1473 C C . ILE A 1 179 ? 4.758 -0.922 -13.772 1.00 97.69 179 ILE A C 1
ATOM 1475 O O . ILE A 1 179 ? 4.281 0.054 -14.350 1.00 97.69 179 ILE A O 1
ATOM 1479 N N . PHE A 1 180 ? 5.738 -0.826 -12.883 1.00 96.19 180 PHE A N 1
ATOM 1480 C CA . PHE A 1 180 ? 6.339 0.419 -12.428 1.00 96.19 180 PHE A CA 1
ATOM 1481 C C . PHE A 1 180 ? 7.837 0.417 -12.741 1.00 96.19 180 PHE A C 1
ATOM 1483 O O . PHE A 1 180 ? 8.616 -0.165 -11.984 1.00 96.19 180 PHE A O 1
ATOM 1490 N N . PRO A 1 181 ? 8.276 1.057 -13.840 1.00 95.00 181 PRO A N 1
ATOM 1491 C CA . PRO A 1 181 ? 9.685 1.159 -14.209 1.00 95.00 181 PRO A CA 1
ATOM 1492 C C . PRO A 1 181 ? 10.419 2.202 -13.346 1.00 95.00 181 PRO A C 1
ATOM 1494 O O . PRO A 1 181 ? 11.041 3.127 -13.864 1.00 95.00 181 PRO A O 1
ATOM 1497 N N . TRP A 1 182 ? 10.313 2.071 -12.023 1.00 94.75 182 TRP A N 1
ATOM 1498 C CA . TRP A 1 182 ? 11.009 2.907 -11.051 1.00 94.75 182 TRP A CA 1
ATOM 1499 C C . TRP A 1 182 ? 12.499 2.583 -11.011 1.00 94.75 182 TRP A C 1
ATOM 1501 O O . TRP A 1 182 ? 12.914 1.458 -11.294 1.00 94.75 182 TRP A O 1
ATOM 1511 N N . HIS A 1 183 ? 13.301 3.555 -10.601 1.00 94.81 183 HIS A N 1
ATOM 1512 C CA . HIS A 1 183 ? 14.750 3.460 -10.561 1.00 94.81 183 HIS A CA 1
ATOM 1513 C C . HIS A 1 183 ? 15.281 3.329 -9.132 1.00 94.81 183 HIS A C 1
ATOM 1515 O O . HIS A 1 183 ? 14.664 3.781 -8.164 1.00 94.81 183 HIS A O 1
ATOM 1521 N N . TYR A 1 184 ? 16.476 2.745 -8.995 1.00 90.69 184 TYR A N 1
ATOM 1522 C CA . TYR A 1 184 ? 17.151 2.607 -7.699 1.00 90.69 184 TYR A CA 1
ATOM 1523 C C . TYR A 1 184 ? 17.362 3.954 -7.007 1.00 90.69 184 TYR A C 1
ATOM 1525 O O . TYR A 1 184 ? 17.107 4.077 -5.814 1.00 90.69 184 TYR A O 1
ATOM 1533 N N . THR A 1 185 ? 17.791 4.973 -7.749 1.00 93.12 185 THR A N 1
ATOM 1534 C CA . THR A 1 185 ? 17.975 6.339 -7.246 1.00 93.12 185 THR A CA 1
ATOM 1535 C C . THR A 1 185 ? 17.400 7.350 -8.239 1.00 93.12 185 THR A C 1
ATOM 1537 O O . THR A 1 185 ? 17.287 7.040 -9.425 1.00 93.12 185 THR A O 1
ATOM 1540 N N . PRO A 1 186 ? 17.109 8.593 -7.815 1.00 92.69 186 PRO A N 1
ATOM 1541 C CA . PRO A 1 186 ? 16.589 9.630 -8.713 1.00 92.69 186 PRO A CA 1
ATOM 1542 C C . PRO A 1 186 ? 17.554 10.030 -9.838 1.00 92.69 186 PRO A C 1
ATOM 1544 O O . PRO A 1 186 ? 17.137 10.634 -10.822 1.00 92.69 186 PRO A O 1
ATOM 1547 N N . SER A 1 187 ? 18.850 9.760 -9.661 1.00 92.50 187 SER A N 1
ATOM 1548 C CA . SER A 1 187 ? 19.908 10.050 -10.632 1.00 92.50 187 SER A CA 1
ATOM 1549 C C . SER A 1 187 ? 20.220 8.874 -11.558 1.00 92.50 187 SER A C 1
ATOM 1551 O O . SER A 1 187 ? 20.951 9.056 -12.534 1.00 92.50 187 SER A O 1
ATOM 1553 N N . ALA A 1 188 ? 19.704 7.677 -11.266 1.00 90.69 188 ALA A N 1
ATOM 1554 C CA . ALA A 1 188 ? 19.894 6.517 -12.121 1.00 90.69 188 ALA A CA 1
ATOM 1555 C C . ALA A 1 188 ? 19.176 6.732 -13.462 1.00 90.69 188 ALA A C 1
ATOM 1557 O O . ALA A 1 188 ? 18.084 7.290 -13.527 1.00 90.69 188 ALA A O 1
ATOM 1558 N N . THR A 1 189 ? 19.820 6.314 -14.550 1.00 84.88 189 THR A N 1
ATOM 1559 C CA . THR A 1 189 ? 19.317 6.516 -15.913 1.00 84.88 189 THR A CA 1
ATOM 1560 C C . THR A 1 189 ? 19.469 5.253 -16.744 1.00 84.88 189 THR A C 1
ATOM 1562 O O . THR A 1 189 ? 20.341 4.418 -16.496 1.00 84.88 189 THR A O 1
ATOM 1565 N N . GLY A 1 190 ? 18.617 5.137 -17.762 1.00 84.50 190 GLY A N 1
ATOM 1566 C CA . GLY A 1 190 ? 18.618 4.013 -18.688 1.00 84.50 190 GLY A CA 1
ATOM 1567 C C . GLY A 1 190 ? 18.100 2.704 -18.073 1.00 84.50 190 GLY A C 1
ATOM 1568 O O . GLY A 1 190 ? 17.813 2.635 -16.879 1.00 84.50 190 GLY A O 1
ATOM 1569 N N . PRO A 1 191 ? 17.995 1.634 -18.883 1.00 83.31 191 PRO A N 1
ATOM 1570 C CA . PRO A 1 191 ? 17.377 0.378 -18.455 1.00 83.31 191 PRO A CA 1
ATOM 1571 C C . PRO A 1 191 ? 18.075 -0.299 -17.268 1.00 83.31 191 PRO A C 1
ATOM 1573 O O . PRO A 1 191 ? 17.414 -0.933 -16.458 1.00 83.31 191 PRO A O 1
ATOM 1576 N N . GLY A 1 192 ? 19.397 -0.140 -17.133 1.00 85.62 192 GLY A N 1
ATOM 1577 C CA . GLY A 1 192 ? 20.164 -0.710 -16.017 1.00 85.62 192 GLY A CA 1
ATOM 1578 C C . GLY A 1 192 ? 19.948 -0.009 -14.671 1.00 85.62 192 GLY A C 1
ATOM 1579 O O . GLY A 1 192 ? 20.376 -0.530 -13.647 1.00 85.62 192 GLY A O 1
ATOM 1580 N N . GLY A 1 193 ? 19.307 1.166 -14.664 1.00 90.38 193 GLY A N 1
ATOM 1581 C CA . GLY A 1 193 ? 18.917 1.871 -13.444 1.00 90.38 193 GLY A CA 1
ATOM 1582 C C . GLY A 1 193 ? 17.534 1.480 -12.923 1.00 90.38 193 GLY A C 1
ATOM 1583 O O . GLY A 1 193 ? 17.219 1.806 -11.778 1.00 90.38 193 GLY A O 1
ATOM 1584 N N . ILE A 1 194 ? 16.726 0.810 -13.754 1.00 92.88 194 ILE A N 1
ATOM 1585 C CA . ILE A 1 194 ? 15.376 0.364 -13.409 1.00 92.88 194 ILE A CA 1
ATOM 1586 C C . ILE A 1 194 ? 15.470 -0.807 -12.441 1.00 92.88 194 ILE A C 1
ATOM 1588 O O . ILE A 1 194 ? 16.322 -1.689 -12.560 1.00 92.88 194 ILE A O 1
ATOM 1592 N N . ILE A 1 195 ? 14.556 -0.817 -11.485 1.00 90.88 195 ILE A N 1
ATOM 1593 C CA . ILE A 1 195 ? 14.449 -1.870 -10.502 1.00 90.88 195 ILE A CA 1
ATOM 1594 C C . ILE A 1 195 ? 13.956 -3.165 -11.183 1.00 90.88 195 ILE A C 1
ATOM 1596 O O . ILE A 1 195 ? 12.916 -3.171 -11.835 1.00 90.88 195 ILE A O 1
ATOM 1600 N N . PRO A 1 196 ? 14.667 -4.289 -11.036 1.00 90.31 196 PRO A N 1
ATOM 1601 C CA . PRO A 1 196 ? 14.372 -5.560 -11.709 1.00 90.31 196 PRO A CA 1
ATOM 1602 C C . PRO A 1 196 ? 12.974 -6.112 -11.429 1.00 90.31 196 PRO A C 1
ATOM 1604 O O . PRO A 1 196 ? 12.351 -6.710 -12.306 1.00 90.31 196 PRO A O 1
ATOM 1607 N N . GLY A 1 197 ? 12.465 -5.902 -10.212 1.00 88.38 197 GLY A N 1
ATOM 1608 C CA . GLY A 1 197 ? 11.101 -6.241 -9.817 1.00 88.38 197 GLY A CA 1
ATOM 1609 C C . GLY A 1 197 ? 10.036 -5.265 -10.325 1.00 88.38 197 GLY A C 1
ATOM 1610 O O . GLY A 1 197 ? 8.946 -5.263 -9.767 1.00 88.38 197 GLY A O 1
ATOM 1611 N N . HIS A 1 198 ? 10.317 -4.457 -11.357 1.00 92.19 198 HIS A N 1
ATOM 1612 C CA . HIS A 1 198 ? 9.408 -3.431 -11.887 1.00 92.19 198 HIS A CA 1
ATOM 1613 C C . HIS A 1 198 ? 8.022 -3.956 -12.277 1.00 92.19 198 HIS A C 1
ATOM 1615 O O . HIS A 1 198 ? 7.073 -3.181 -12.351 1.00 92.19 198 HIS A O 1
ATOM 1621 N N . THR A 1 199 ? 7.869 -5.252 -12.556 1.00 95.00 199 THR A N 1
ATOM 1622 C CA . THR A 1 199 ? 6.563 -5.878 -12.748 1.00 95.00 199 THR A CA 1
ATOM 1623 C C . THR A 1 199 ? 6.287 -6.856 -11.625 1.00 95.00 199 THR A C 1
ATOM 1625 O O . THR A 1 199 ? 7.045 -7.802 -11.418 1.00 95.00 199 THR A O 1
ATOM 1628 N N . VAL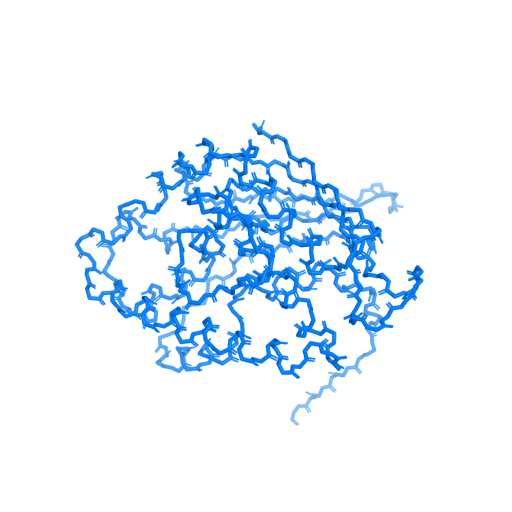 A 1 200 ? 5.169 -6.660 -10.931 1.00 94.50 200 VAL A N 1
ATOM 1629 C CA . VAL A 1 200 ? 4.732 -7.514 -9.825 1.00 94.50 200 VAL A CA 1
ATOM 1630 C C . VAL A 1 200 ? 3.287 -7.918 -10.034 1.00 94.50 200 VAL A C 1
ATOM 1632 O O . VAL A 1 200 ? 2.430 -7.071 -10.259 1.00 94.50 200 VAL A O 1
ATOM 1635 N N . THR A 1 201 ? 3.010 -9.211 -9.924 1.00 95.69 201 THR A N 1
ATOM 1636 C CA . THR A 1 201 ? 1.655 -9.758 -9.846 1.00 95.69 201 THR A CA 1
ATOM 1637 C C . THR A 1 201 ? 1.444 -10.365 -8.466 1.00 95.69 201 THR A C 1
ATOM 1639 O O . THR A 1 201 ? 2.294 -11.113 -7.992 1.00 95.69 201 THR A O 1
ATOM 1642 N N . MET A 1 202 ? 0.332 -10.046 -7.809 1.00 95.19 202 MET A N 1
ATOM 1643 C CA . MET A 1 202 ? 0.080 -10.455 -6.425 1.00 95.19 202 MET A CA 1
ATOM 1644 C C . MET A 1 202 ? -1.406 -10.622 -6.123 1.00 95.19 202 MET A C 1
ATOM 1646 O O . MET A 1 202 ? -2.247 -9.900 -6.668 1.00 95.19 202 MET A O 1
ATOM 1650 N N . SER A 1 203 ? -1.723 -11.539 -5.210 1.00 95.38 203 SER A N 1
ATOM 1651 C CA . SER A 1 203 ? -3.039 -11.562 -4.577 1.00 95.38 203 SER A CA 1
ATOM 1652 C C . SER A 1 203 ? -3.124 -10.417 -3.568 1.00 95.38 203 SER A C 1
ATOM 1654 O O . SER A 1 203 ? -2.195 -10.156 -2.811 1.00 95.38 203 SER A O 1
ATOM 1656 N N . SER A 1 204 ? -4.209 -9.650 -3.592 1.00 95.50 204 SER A N 1
ATOM 1657 C CA . SER A 1 204 ? -4.324 -8.445 -2.774 1.00 95.50 204 SER A CA 1
ATOM 1658 C C . SER A 1 204 ? -5.792 -8.121 -2.467 1.00 95.50 204 SER A C 1
ATOM 1660 O O . SER A 1 204 ? -6.703 -8.933 -2.663 1.00 95.50 204 SER A O 1
ATOM 1662 N N . TYR A 1 205 ? -6.002 -6.931 -1.920 1.00 95.81 205 TYR A N 1
ATOM 1663 C CA . TYR A 1 205 ? -7.236 -6.432 -1.335 1.00 95.81 205 TYR A CA 1
ATOM 1664 C C . TYR A 1 205 ? -7.442 -4.985 -1.790 1.00 95.81 205 TYR A C 1
ATOM 1666 O O . TYR A 1 205 ? -6.488 -4.296 -2.174 1.00 95.81 205 TYR A O 1
ATOM 1674 N N . ALA A 1 206 ? -8.681 -4.505 -1.756 1.00 94.38 206 ALA A N 1
ATOM 1675 C CA . ALA A 1 206 ? -8.965 -3.106 -2.064 1.00 94.38 206 ALA A CA 1
ATOM 1676 C C . ALA A 1 206 ? -8.196 -2.164 -1.119 1.00 94.38 206 ALA A C 1
ATOM 1678 O O . ALA A 1 206 ? -8.106 -2.422 0.080 1.00 94.38 206 ALA A O 1
ATOM 1679 N N . GLY A 1 207 ? -7.577 -1.115 -1.672 1.00 92.50 207 GLY A N 1
ATOM 1680 C CA . GLY A 1 207 ? -6.814 -0.112 -0.915 1.00 92.50 207 GLY A CA 1
ATOM 1681 C C . GLY A 1 207 ? -5.446 -0.564 -0.394 1.00 92.50 207 GLY A C 1
ATOM 1682 O O . GLY A 1 207 ? -4.659 0.259 0.065 1.00 92.50 207 GLY A O 1
ATOM 1683 N N . LYS A 1 208 ? -5.117 -1.858 -0.472 1.00 93.38 208 LYS A N 1
ATOM 1684 C CA . LYS A 1 208 ? -3.821 -2.371 -0.022 1.00 93.38 208 LYS A CA 1
ATOM 1685 C C . LYS A 1 208 ? -2.804 -2.370 -1.161 1.00 93.38 208 LYS A C 1
ATOM 1687 O O . LYS A 1 208 ? -2.927 -3.157 -2.091 1.00 93.38 208 LYS A O 1
ATOM 1692 N N . LEU A 1 209 ? -1.754 -1.558 -1.068 1.00 93.31 209 LEU A N 1
ATOM 1693 C CA . LEU A 1 209 ? -0.711 -1.464 -2.109 1.00 93.31 209 LEU A CA 1
ATOM 1694 C C . LEU A 1 209 ? 0.259 -2.666 -2.129 1.00 93.31 209 LEU A C 1
ATOM 1696 O O . LEU A 1 209 ? 1.195 -2.712 -2.920 1.00 93.31 209 LEU A O 1
ATOM 1700 N N . VAL A 1 210 ? 0.036 -3.651 -1.257 1.00 89.25 210 VAL A N 1
ATOM 1701 C CA . VAL A 1 210 ? 0.796 -4.902 -1.140 1.00 89.25 210 VAL A CA 1
ATOM 1702 C C . VAL A 1 210 ? -0.141 -6.108 -1.091 1.00 89.25 210 VAL A C 1
ATOM 1704 O O . VAL A 1 210 ? -1.354 -5.978 -0.907 1.00 89.25 210 VAL A O 1
ATOM 1707 N N . SER A 1 211 ? 0.427 -7.306 -1.189 1.00 89.31 211 SER A N 1
ATOM 1708 C CA . SER A 1 211 ? -0.229 -8.513 -0.712 1.00 89.31 211 SER A CA 1
ATOM 1709 C C . SER A 1 211 ? -0.337 -8.471 0.814 1.00 89.31 211 SER A C 1
ATOM 1711 O O . SER A 1 211 ? 0.571 -8.015 1.500 1.00 89.31 211 SER A O 1
ATOM 1713 N N . LEU A 1 212 ? -1.472 -8.908 1.354 1.00 87.31 212 LEU A N 1
ATOM 1714 C CA . LEU A 1 212 ? -1.571 -9.318 2.763 1.00 87.31 212 LEU A CA 1
ATOM 1715 C C . LEU A 1 212 ? -1.278 -10.813 2.915 1.00 87.31 212 LEU A C 1
ATOM 1717 O O . LEU A 1 212 ? -0.871 -11.257 3.975 1.00 87.31 212 LEU A O 1
ATOM 1721 N N . ASP A 1 213 ? -1.503 -11.570 1.844 1.00 87.38 213 ASP A N 1
ATOM 1722 C CA . ASP A 1 213 ? -1.250 -13.008 1.773 1.00 87.38 213 ASP A CA 1
ATOM 1723 C C . ASP A 1 213 ? 0.235 -13.306 1.547 1.00 87.38 213 ASP A C 1
ATOM 1725 O O . ASP A 1 213 ? 0.642 -14.452 1.489 1.00 87.38 213 ASP A O 1
ATOM 1729 N N . ASP A 1 214 ? 1.021 -12.269 1.270 1.00 85.69 214 ASP A N 1
ATOM 1730 C CA . ASP A 1 214 ? 2.418 -12.335 0.875 1.00 85.69 214 ASP A CA 1
ATOM 1731 C C . ASP A 1 214 ? 2.774 -13.197 -0.347 1.00 85.69 214 ASP A C 1
ATOM 1733 O O . ASP A 1 214 ? 3.931 -13.578 -0.461 1.00 85.69 214 ASP A O 1
ATOM 1737 N N . PHE A 1 215 ? 1.861 -13.441 -1.299 1.00 89.44 215 PHE A N 1
ATOM 1738 C CA . PHE A 1 215 ? 2.157 -14.170 -2.541 1.00 89.44 215 PHE A CA 1
ATOM 1739 C C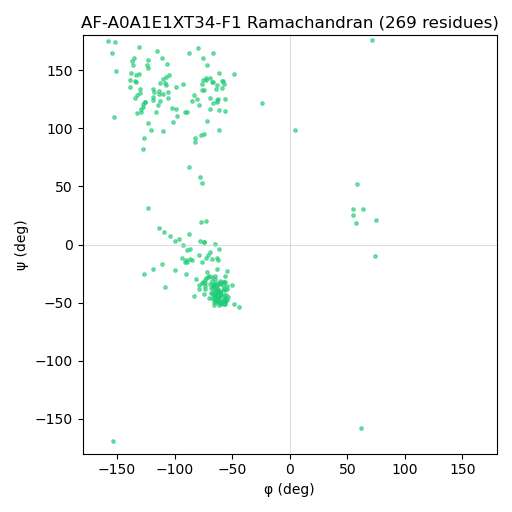 . PHE A 1 215 ? 2.410 -13.238 -3.740 1.00 89.44 215 PHE A C 1
ATOM 1741 O O . PHE A 1 215 ? 1.514 -12.518 -4.192 1.00 89.44 215 PHE A O 1
ATOM 1748 N N . TYR A 1 216 ? 3.627 -13.284 -4.283 1.00 91.00 216 TYR A N 1
ATOM 1749 C CA . TYR A 1 216 ? 4.109 -12.403 -5.348 1.00 91.00 216 TYR A CA 1
ATOM 1750 C C . TYR A 1 216 ? 4.825 -13.173 -6.453 1.00 91.00 216 TYR A C 1
ATOM 1752 O O . TYR A 1 216 ? 5.665 -14.025 -6.173 1.00 91.00 216 TYR A O 1
ATOM 1760 N N . LEU A 1 217 ? 4.577 -12.773 -7.698 1.00 91.94 217 LEU A N 1
ATOM 1761 C CA . LEU A 1 217 ? 5.379 -13.106 -8.875 1.00 91.94 217 LEU A CA 1
ATOM 1762 C C . LEU A 1 217 ? 6.019 -11.822 -9.398 1.00 91.94 217 LEU A C 1
ATOM 1764 O O . LEU A 1 217 ? 5.307 -10.836 -9.602 1.00 91.94 217 LEU A O 1
ATOM 1768 N N . THR A 1 218 ? 7.332 -11.816 -9.626 1.00 92.12 218 THR A N 1
ATOM 1769 C CA . THR A 1 218 ? 8.049 -10.609 -10.064 1.00 92.12 218 THR A CA 1
ATOM 1770 C C . THR A 1 218 ? 8.811 -10.818 -11.373 1.00 92.12 218 THR A C 1
ATOM 1772 O O . THR A 1 218 ? 9.266 -11.922 -11.678 1.00 92.12 218 THR A O 1
ATOM 1775 N N . SER A 1 219 ? 9.005 -9.742 -12.143 1.00 91.38 219 SER A N 1
ATOM 1776 C CA . SER A 1 219 ? 9.840 -9.739 -13.359 1.00 91.38 219 SER A CA 1
ATOM 1777 C C . SER A 1 219 ? 11.312 -10.056 -13.102 1.00 91.38 219 SER A C 1
ATOM 1779 O O . SER A 1 219 ? 12.029 -10.379 -14.044 1.00 91.38 219 SER A O 1
ATOM 1781 N N . ALA A 1 220 ? 11.758 -10.035 -11.843 1.00 88.25 220 ALA A N 1
ATOM 1782 C CA . ALA A 1 220 ? 13.093 -10.481 -11.452 1.00 88.25 220 ALA A CA 1
ATOM 1783 C C . ALA A 1 220 ? 13.247 -12.018 -11.471 1.00 88.25 220 ALA A C 1
ATOM 1785 O O . ALA A 1 220 ? 14.298 -12.532 -11.093 1.00 88.25 220 ALA A O 1
ATOM 1786 N N . GLY A 1 221 ? 12.205 -12.760 -11.873 1.00 83.81 221 GLY A N 1
ATOM 1787 C CA . GLY A 1 221 ? 12.200 -14.224 -11.879 1.00 83.81 221 GLY A CA 1
ATOM 1788 C C . GLY A 1 221 ? 12.051 -14.827 -10.482 1.00 83.81 221 GLY A C 1
ATOM 1789 O O . GLY A 1 221 ? 12.431 -15.975 -10.266 1.00 83.81 221 GLY A O 1
ATOM 1790 N N . LEU A 1 222 ? 11.529 -14.056 -9.521 1.00 82.81 222 LEU A N 1
ATOM 1791 C CA . LEU A 1 222 ? 11.321 -14.504 -8.150 1.00 82.81 222 LEU A CA 1
ATOM 1792 C C . LEU A 1 222 ? 9.837 -14.699 -7.855 1.00 82.81 222 LEU A C 1
ATOM 1794 O O . LEU A 1 222 ? 8.994 -13.865 -8.191 1.00 82.81 222 LEU A O 1
ATOM 1798 N N . VAL A 1 223 ? 9.553 -15.784 -7.140 1.00 71.12 223 VAL A N 1
ATOM 1799 C CA . VAL A 1 223 ? 8.294 -15.972 -6.425 1.00 71.12 223 VAL A CA 1
ATOM 1800 C C . VAL A 1 223 ? 8.572 -15.785 -4.946 1.00 71.12 223 VAL A C 1
ATOM 1802 O O . VAL A 1 223 ? 9.466 -16.429 -4.394 1.00 71.12 223 VAL A O 1
ATOM 1805 N N . LYS A 1 224 ? 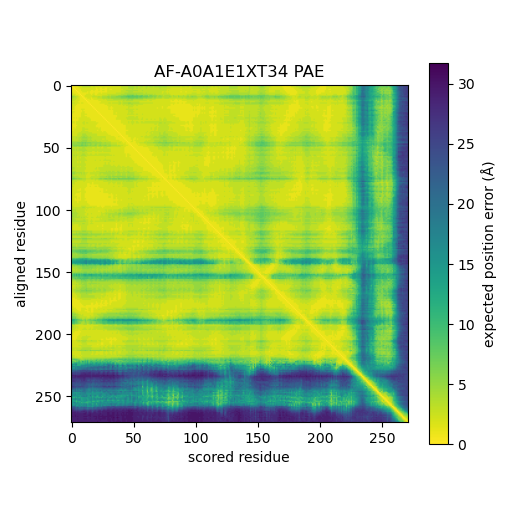7.818 -14.901 -4.297 1.00 72.12 224 LYS A N 1
ATOM 1806 C CA . LYS A 1 224 ? 7.921 -14.679 -2.854 1.00 72.12 224 LYS A CA 1
ATOM 1807 C C . LYS A 1 224 ? 6.595 -15.023 -2.191 1.00 72.12 224 LYS A C 1
ATOM 1809 O O . LYS A 1 224 ? 5.549 -14.599 -2.665 1.00 72.12 224 LYS A O 1
ATOM 1814 N N . SER A 1 225 ? 6.682 -15.815 -1.126 1.00 51.34 225 SER A N 1
ATOM 1815 C CA . SER A 1 225 ? 5.573 -16.262 -0.283 1.00 51.34 225 SER A CA 1
ATOM 1816 C C . SER A 1 225 ? 6.014 -16.207 1.176 1.00 51.34 225 SER A C 1
ATOM 1818 O O . SER A 1 225 ? 7.162 -16.550 1.469 1.00 51.34 225 SER A O 1
ATOM 1820 N N . GLN A 1 226 ? 5.129 -15.814 2.090 1.00 57.38 226 GLN A N 1
ATOM 1821 C CA . GLN A 1 226 ? 5.393 -15.856 3.529 1.00 57.38 226 GLN A CA 1
ATOM 1822 C C . GLN A 1 226 ? 4.197 -16.447 4.282 1.00 57.38 226 GLN A C 1
ATOM 1824 O O . GLN A 1 226 ? 3.055 -16.132 3.981 1.00 57.38 226 GLN A O 1
ATOM 1829 N N . SER A 1 227 ? 4.484 -17.267 5.295 1.00 42.06 227 SER A N 1
ATOM 1830 C CA . SER A 1 227 ? 3.517 -17.663 6.322 1.00 42.06 227 SER A CA 1
ATOM 1831 C C . SER A 1 227 ? 3.904 -17.003 7.643 1.00 42.06 227 SER A C 1
ATOM 1833 O O . SER A 1 227 ? 5.057 -17.098 8.073 1.00 42.06 227 SER A O 1
ATOM 1835 N N . THR A 1 228 ? 2.957 -16.337 8.303 1.00 52.8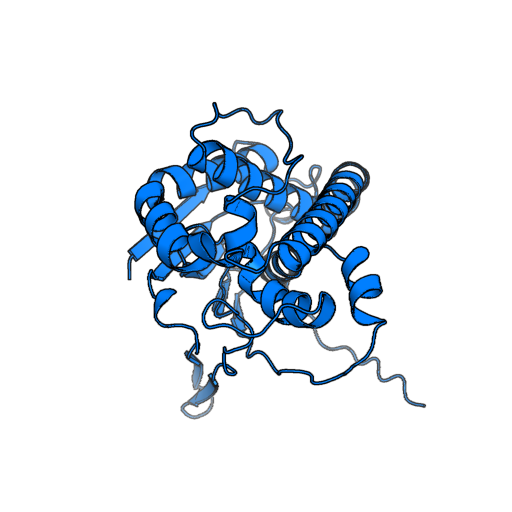1 228 THR A N 1
ATOM 1836 C CA . THR A 1 228 ? 3.202 -15.690 9.598 1.00 52.81 228 THR A CA 1
ATOM 1837 C C . THR A 1 228 ? 3.419 -16.738 10.687 1.00 52.81 228 THR A C 1
ATOM 1839 O O . THR A 1 228 ? 2.513 -17.498 11.020 1.00 52.81 228 THR A O 1
ATOM 1842 N N . SER A 1 229 ? 4.613 -16.765 11.283 1.00 38.00 229 SER A N 1
ATOM 1843 C CA . SER A 1 229 ? 4.857 -17.489 12.534 1.00 38.00 229 SER A CA 1
ATOM 1844 C C . SER A 1 229 ? 4.566 -16.561 13.716 1.00 38.00 229 SER A C 1
ATOM 1846 O O . SER A 1 229 ? 5.291 -15.583 13.909 1.00 38.00 229 SER A O 1
ATOM 1848 N N . LEU A 1 230 ? 3.542 -16.857 14.518 1.00 39.91 230 LEU A N 1
ATOM 1849 C CA . LEU A 1 230 ? 3.246 -16.090 15.732 1.00 39.91 230 LEU A CA 1
ATOM 1850 C C . LEU A 1 230 ? 4.373 -16.279 16.761 1.00 39.91 230 LEU A C 1
ATOM 1852 O O . LEU A 1 230 ? 4.662 -17.404 17.174 1.00 39.91 230 LEU A O 1
ATOM 1856 N N . ARG A 1 231 ? 5.009 -15.185 17.198 1.00 35.31 231 ARG A N 1
ATOM 1857 C CA . ARG A 1 231 ? 5.943 -15.198 18.336 1.00 35.31 231 ARG A CA 1
ATOM 1858 C C . ARG A 1 231 ? 5.215 -14.745 19.599 1.00 35.31 231 ARG A C 1
ATOM 1860 O O . ARG A 1 231 ? 4.903 -13.573 19.752 1.00 35.31 231 ARG A O 1
ATOM 1867 N N . HIS A 1 232 ? 5.002 -15.662 20.539 1.00 32.75 232 HIS A N 1
ATOM 1868 C CA . HIS A 1 232 ? 4.604 -15.319 21.906 1.00 32.75 232 HIS A CA 1
ATOM 1869 C C . HIS A 1 232 ? 5.853 -14.929 22.715 1.00 32.75 232 HIS A C 1
ATOM 1871 O O . HIS A 1 232 ? 6.510 -15.788 23.302 1.00 32.75 232 HIS A O 1
ATOM 1877 N N . SER A 1 233 ? 6.212 -13.643 22.749 1.00 32.09 233 SER A N 1
ATOM 1878 C CA . SER A 1 233 ? 7.195 -13.126 23.715 1.00 32.09 233 SER A CA 1
ATOM 1879 C C . SER A 1 233 ? 6.655 -11.896 24.440 1.00 32.09 233 SER A C 1
ATOM 1881 O O . SER A 1 233 ? 6.467 -10.838 23.846 1.00 32.09 233 SER A O 1
ATOM 1883 N N . SER A 1 234 ? 6.434 -12.030 25.747 1.00 32.62 234 SER A N 1
ATOM 1884 C CA . SER A 1 234 ? 5.926 -10.996 26.653 1.00 32.62 234 SER A CA 1
ATOM 1885 C C . SER A 1 234 ? 7.010 -9.979 27.047 1.00 32.62 234 SER A C 1
ATOM 1887 O O . SER A 1 234 ? 7.339 -9.845 28.227 1.00 32.62 234 SER A O 1
ATOM 1889 N N . SER A 1 235 ? 7.624 -9.289 26.082 1.00 32.09 235 SER A N 1
ATOM 1890 C CA . SER A 1 235 ? 8.697 -8.323 26.366 1.00 32.09 235 SER A CA 1
ATOM 1891 C C . SER A 1 235 ? 8.344 -6.901 25.931 1.00 32.09 235 SER A C 1
ATOM 1893 O O . SER A 1 235 ? 8.119 -6.630 24.755 1.00 32.09 235 SER A O 1
ATOM 1895 N N . SER A 1 236 ? 8.411 -5.970 26.883 1.00 32.81 236 SER A N 1
ATOM 1896 C CA . SER A 1 236 ? 8.213 -4.520 26.733 1.00 32.81 236 SER A CA 1
ATOM 1897 C C . SER A 1 236 ? 9.205 -3.805 25.794 1.00 32.81 236 SER A C 1
ATOM 1899 O O . SER A 1 236 ? 9.045 -2.615 25.547 1.00 32.81 236 SER A O 1
ATOM 1901 N N . ASN A 1 237 ? 10.202 -4.508 25.244 1.00 31.05 237 ASN A N 1
ATOM 1902 C CA . ASN A 1 237 ? 11.232 -3.959 24.346 1.00 31.05 237 ASN A CA 1
ATOM 1903 C C . ASN A 1 237 ? 10.856 -3.987 22.849 1.00 31.05 237 ASN A C 1
ATOM 1905 O O . ASN A 1 237 ? 11.605 -3.476 22.017 1.00 31.05 237 ASN A O 1
ATOM 1909 N N . MET A 1 238 ? 9.708 -4.569 22.485 1.00 32.41 238 MET A N 1
ATOM 1910 C CA . MET A 1 238 ? 9.292 -4.684 21.079 1.00 32.41 238 MET A CA 1
ATOM 1911 C C . MET A 1 238 ? 8.826 -3.333 20.506 1.00 32.41 238 MET A C 1
ATOM 1913 O O . MET A 1 238 ? 9.204 -2.960 19.399 1.00 32.41 238 MET A O 1
ATOM 1917 N N . ALA A 1 239 ? 8.115 -2.534 21.312 1.00 32.19 239 ALA A N 1
ATOM 1918 C CA . ALA A 1 239 ? 7.602 -1.226 20.901 1.00 32.19 239 ALA A CA 1
ATOM 1919 C C . ALA A 1 239 ? 8.711 -0.206 20.571 1.00 32.19 239 ALA A C 1
ATOM 1921 O O . ALA A 1 239 ? 8.552 0.577 19.636 1.00 32.19 239 ALA A O 1
ATOM 1922 N N . SER A 1 240 ? 9.846 -0.222 21.289 1.00 26.31 240 SER A N 1
ATOM 1923 C CA . SER A 1 240 ? 10.965 0.692 20.995 1.00 26.31 240 SER A CA 1
ATOM 1924 C C . SER A 1 240 ? 11.724 0.300 19.724 1.00 26.31 240 SER A C 1
ATOM 1926 O O . SER A 1 240 ? 12.210 1.177 19.017 1.00 26.31 240 SER A O 1
ATOM 1928 N N . SER A 1 241 ? 11.772 -0.995 19.394 1.00 27.23 241 SER A N 1
ATOM 1929 C CA . SER A 1 241 ? 12.415 -1.502 18.173 1.00 27.23 241 SER A CA 1
ATOM 1930 C C . SER A 1 241 ? 11.586 -1.188 16.917 1.00 27.23 241 SER A C 1
ATOM 1932 O O . SER A 1 241 ? 12.151 -0.832 15.883 1.00 27.23 241 SER A O 1
ATOM 1934 N N . CYS A 1 242 ? 10.251 -1.230 17.021 1.00 34.34 242 CYS A N 1
ATOM 1935 C CA . CYS A 1 242 ? 9.337 -0.821 15.945 1.00 34.34 242 CYS A CA 1
ATOM 1936 C C . CYS A 1 242 ? 9.299 0.704 15.724 1.00 34.34 242 CYS A C 1
ATOM 1938 O O . CYS A 1 242 ? 8.967 1.159 14.633 1.00 34.34 242 CYS A O 1
ATOM 1940 N N . LEU A 1 243 ? 9.656 1.512 16.732 1.00 32.56 243 LEU A N 1
ATOM 1941 C CA . LEU A 1 243 ? 9.614 2.980 16.641 1.00 32.56 243 LEU A CA 1
ATOM 1942 C C . LEU A 1 243 ? 10.610 3.547 15.607 1.00 32.56 243 LEU A C 1
ATOM 1944 O O . LEU A 1 243 ? 10.371 4.616 15.050 1.00 32.56 243 LEU A O 1
ATOM 1948 N N . TYR A 1 244 ? 11.712 2.830 15.349 1.00 33.91 244 TYR A N 1
ATOM 1949 C CA . TYR A 1 244 ? 12.815 3.253 14.469 1.00 33.91 244 TYR A CA 1
ATOM 1950 C C . TYR A 1 244 ? 12.902 2.476 13.147 1.00 33.91 244 TYR A C 1
ATOM 1952 O O . TYR A 1 244 ? 13.888 2.590 12.423 1.00 33.91 244 TYR A O 1
ATOM 1960 N N . THR A 1 245 ? 11.892 1.673 12.819 1.00 43.81 245 THR A N 1
ATOM 1961 C CA . THR A 1 245 ? 11.802 0.943 11.547 1.00 43.81 245 THR A CA 1
ATOM 1962 C C . THR A 1 245 ? 10.642 1.496 10.719 1.00 43.81 245 THR A C 1
ATOM 1964 O O . THR A 1 245 ? 9.592 1.800 11.275 1.00 43.81 245 THR A O 1
ATOM 1967 N N . CYS A 1 246 ? 10.802 1.653 9.394 1.00 53.47 246 CYS A N 1
ATOM 1968 C CA . CYS A 1 246 ? 9.633 1.899 8.527 1.00 53.47 246 CYS A CA 1
ATOM 1969 C C . CYS A 1 246 ? 8.672 0.730 8.731 1.00 53.47 246 CYS A C 1
ATOM 1971 O O . CYS A 1 246 ? 9.134 -0.413 8.821 1.00 53.47 246 CYS A O 1
ATOM 1973 N N . VAL A 1 247 ? 7.375 1.020 8.828 1.00 53.94 247 VAL A N 1
ATOM 1974 C CA . VAL A 1 247 ? 6.341 0.008 9.080 1.00 53.94 247 VAL A CA 1
ATOM 1975 C C . VAL A 1 247 ? 6.511 -1.203 8.151 1.00 53.94 247 VAL A C 1
ATOM 1977 O O . VAL A 1 247 ? 6.961 -1.034 7.013 1.00 53.94 247 VAL A O 1
ATOM 1980 N N . GLY A 1 248 ? 6.181 -2.419 8.604 1.00 49.38 248 GLY A N 1
ATOM 1981 C CA . GLY A 1 248 ? 6.491 -3.677 7.911 1.00 49.38 248 GLY A CA 1
ATOM 1982 C C . GLY A 1 248 ? 6.085 -3.691 6.434 1.00 49.38 248 GLY A C 1
ATOM 1983 O O . GLY A 1 248 ? 6.836 -4.185 5.587 1.00 49.38 248 GLY A O 1
ATOM 1984 N N . PHE A 1 249 ? 4.971 -3.027 6.112 1.00 52.88 249 PHE A N 1
ATOM 1985 C CA . PHE A 1 249 ? 4.537 -2.694 4.752 1.00 52.88 249 PHE A CA 1
ATOM 1986 C C . PHE A 1 249 ? 5.659 -2.160 3.844 1.00 52.88 249 PHE A C 1
ATOM 1988 O O . PHE A 1 249 ? 5.900 -2.715 2.769 1.00 52.88 249 PHE A O 1
ATOM 1995 N N . CYS A 1 250 ? 6.378 -1.122 4.284 1.00 54.22 250 CYS A N 1
ATOM 1996 C CA . CYS A 1 250 ? 7.476 -0.523 3.534 1.00 54.22 250 CYS A CA 1
ATOM 1997 C C . CYS A 1 250 ? 8.543 -1.572 3.190 1.00 54.22 250 CYS A C 1
ATOM 1999 O O . CYS A 1 250 ? 9.000 -1.680 2.053 1.00 54.22 250 CYS A O 1
ATOM 2001 N N . SER A 1 251 ? 8.941 -2.362 4.195 1.00 54.44 251 SER A N 1
ATOM 2002 C CA . SER A 1 251 ? 10.017 -3.348 4.077 1.00 54.44 251 SER A CA 1
ATOM 2003 C C . SER A 1 251 ? 9.643 -4.486 3.127 1.00 54.44 251 SER A C 1
ATOM 2005 O O . SER A 1 251 ? 10.496 -4.997 2.396 1.00 54.44 251 SER A O 1
ATOM 2007 N N . LEU A 1 252 ? 8.368 -4.881 3.099 1.00 51.28 252 LEU A N 1
ATOM 2008 C CA . LEU A 1 252 ? 7.895 -5.963 2.246 1.00 51.28 252 LEU A CA 1
ATOM 2009 C C . LEU A 1 252 ? 7.910 -5.572 0.760 1.00 51.28 252 LEU A C 1
ATOM 2011 O O . LEU A 1 252 ? 8.437 -6.345 -0.047 1.00 51.28 252 LEU A O 1
ATOM 2015 N N . VAL A 1 253 ? 7.416 -4.372 0.415 1.00 55.44 253 VAL A N 1
ATOM 2016 C CA . VAL A 1 253 ? 7.481 -3.811 -0.953 1.00 55.44 253 VAL A CA 1
ATOM 2017 C C . VAL A 1 253 ? 8.924 -3.764 -1.430 1.00 55.44 253 VAL A C 1
ATOM 2019 O O . VAL A 1 253 ? 9.244 -4.285 -2.497 1.00 55.44 253 VAL A O 1
ATOM 2022 N N . LEU A 1 254 ? 9.802 -3.179 -0.615 1.00 55.16 254 LEU A N 1
ATOM 2023 C CA . LEU A 1 254 ? 11.220 -3.024 -0.925 1.00 55.16 254 LEU A CA 1
ATOM 2024 C C . LEU A 1 254 ? 11.874 -4.357 -1.277 1.00 55.16 254 LEU A C 1
ATOM 2026 O O . LEU A 1 254 ? 12.549 -4.478 -2.298 1.00 55.16 254 LEU A O 1
ATOM 2030 N N . ARG A 1 255 ? 11.630 -5.381 -0.453 1.00 55.09 255 ARG A N 1
ATOM 2031 C CA . ARG A 1 255 ? 12.159 -6.728 -0.687 1.00 55.09 255 ARG A CA 1
ATOM 2032 C C . ARG A 1 255 ? 11.631 -7.337 -1.990 1.00 55.09 255 ARG A C 1
ATOM 2034 O O . ARG A 1 255 ? 12.368 -8.074 -2.627 1.00 55.09 255 ARG A O 1
ATOM 2041 N N . ASN A 1 256 ? 10.391 -7.048 -2.389 1.00 54.03 256 ASN A N 1
ATOM 2042 C CA . ASN A 1 256 ? 9.813 -7.576 -3.634 1.00 54.03 256 ASN A CA 1
ATOM 2043 C C . ASN A 1 256 ? 10.352 -6.877 -4.887 1.00 54.03 256 ASN A C 1
ATOM 2045 O O . ASN A 1 256 ? 10.456 -7.501 -5.938 1.00 54.03 256 ASN A O 1
ATOM 2049 N N . GLN A 1 257 ? 10.684 -5.593 -4.772 1.00 54.59 257 GLN A N 1
ATOM 2050 C CA . GLN A 1 257 ? 11.148 -4.768 -5.884 1.00 54.59 257 GLN A CA 1
ATOM 2051 C C . GLN A 1 257 ? 12.661 -4.958 -6.132 1.00 54.59 257 GLN A C 1
ATOM 2053 O O . GLN A 1 257 ? 13.086 -5.159 -7.265 1.00 54.59 257 GLN A O 1
ATOM 2058 N N . ILE A 1 258 ? 13.486 -4.971 -5.078 1.00 48.53 258 ILE A N 1
ATOM 2059 C CA . ILE A 1 258 ? 14.959 -4.898 -5.188 1.00 48.53 258 ILE A CA 1
ATOM 2060 C C . ILE A 1 258 ? 15.634 -6.244 -5.501 1.00 48.53 258 ILE A C 1
ATOM 2062 O O . ILE A 1 258 ? 16.724 -6.256 -6.075 1.00 48.53 25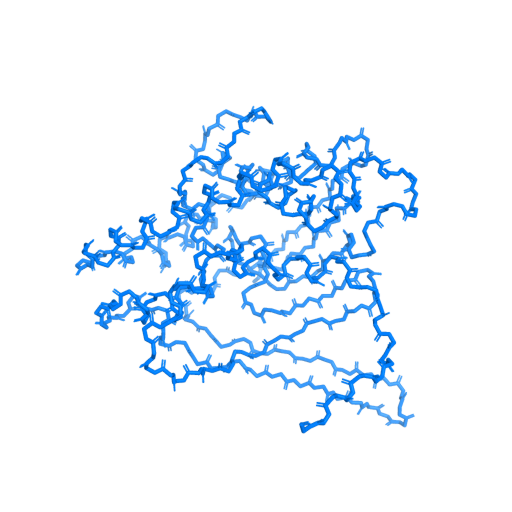8 ILE A O 1
ATOM 2066 N N . GLN A 1 259 ? 15.061 -7.372 -5.074 1.00 35.53 259 GLN A N 1
ATOM 2067 C CA . GLN A 1 259 ? 15.817 -8.620 -4.945 1.00 35.53 259 GLN A CA 1
ATOM 2068 C C . GLN A 1 259 ? 16.170 -9.232 -6.321 1.00 35.53 259 GLN A C 1
ATOM 2070 O O . GLN A 1 259 ? 15.328 -9.818 -6.991 1.00 35.53 259 GLN A O 1
ATOM 2075 N N . ILE A 1 260 ? 17.444 -9.128 -6.716 1.00 27.95 260 ILE A N 1
ATOM 2076 C CA . ILE A 1 260 ? 18.107 -9.977 -7.723 1.00 27.95 260 ILE A CA 1
ATOM 2077 C C . ILE A 1 260 ? 19.021 -10.916 -6.940 1.00 27.95 260 ILE A C 1
ATOM 2079 O O . ILE A 1 260 ? 19.732 -10.438 -6.063 1.00 27.95 260 ILE A O 1
ATOM 2083 N N . HIS A 1 261 ? 18.976 -12.222 -7.220 1.00 23.98 261 HIS A N 1
ATOM 2084 C CA . HIS A 1 261 ? 19.885 -13.266 -6.713 1.00 23.98 261 HIS A CA 1
ATOM 2085 C C . HIS A 1 261 ? 20.945 -12.827 -5.675 1.00 23.98 261 HIS A C 1
ATOM 2087 O O . HIS A 1 261 ? 22.040 -12.391 -6.024 1.00 23.98 261 HIS A O 1
ATOM 2093 N N . CYS A 1 262 ? 20.670 -13.054 -4.385 1.00 20.25 262 CYS A N 1
ATOM 2094 C CA . CYS A 1 262 ? 21.748 -13.269 -3.424 1.00 20.25 262 CYS A CA 1
ATOM 2095 C C . CYS A 1 262 ? 22.251 -14.701 -3.614 1.00 20.25 262 CYS A C 1
ATOM 2097 O O . CYS A 1 262 ? 21.699 -15.638 -3.039 1.00 20.25 262 CYS A O 1
ATOM 2099 N N . SER A 1 263 ? 23.294 -14.876 -4.423 1.00 20.06 263 SER A N 1
ATOM 2100 C CA . SER A 1 263 ? 24.134 -16.069 -4.350 1.00 20.06 263 SER A CA 1
ATOM 2101 C C . SER A 1 263 ? 24.665 -16.170 -2.920 1.00 20.06 263 SER A C 1
ATOM 2103 O O . SER A 1 263 ? 25.379 -15.285 -2.449 1.00 20.06 263 SER A O 1
ATOM 2105 N N . THR A 1 264 ? 24.256 -17.208 -2.199 1.00 22.23 264 THR A N 1
ATOM 2106 C CA . THR A 1 264 ? 24.702 -17.500 -0.838 1.00 22.23 264 THR A CA 1
ATOM 2107 C C . THR A 1 264 ? 26.209 -17.742 -0.824 1.00 22.23 264 THR A C 1
ATOM 2109 O O . THR A 1 264 ? 26.662 -18.847 -1.111 1.00 22.23 264 THR A O 1
ATOM 2112 N N . SER A 1 265 ? 26.977 -16.721 -0.455 1.00 20.17 265 SER A N 1
ATOM 2113 C CA . SER A 1 265 ? 28.328 -16.889 0.073 1.00 20.17 265 SER A CA 1
ATOM 2114 C C . SER A 1 265 ? 28.250 -16.735 1.586 1.00 20.17 265 SER A C 1
ATOM 2116 O O . SER A 1 265 ? 28.027 -15.651 2.117 1.00 20.17 265 SER A O 1
ATOM 2118 N N . SER A 1 266 ? 28.356 -17.881 2.245 1.00 26.41 266 SER A N 1
ATOM 2119 C CA . SER A 1 266 ? 28.496 -18.131 3.673 1.00 26.41 266 SER A CA 1
ATOM 2120 C C . SER A 1 266 ? 29.101 -16.980 4.486 1.00 26.41 266 SER A C 1
ATOM 2122 O O . SER A 1 266 ? 30.266 -16.644 4.309 1.00 26.41 266 SER A O 1
ATOM 2124 N N . PHE A 1 267 ? 28.361 -16.493 5.481 1.00 22.84 267 PHE A N 1
ATOM 2125 C CA . PHE A 1 267 ? 28.949 -16.025 6.737 1.00 22.84 267 PHE A CA 1
ATOM 2126 C C . PHE A 1 267 ? 28.234 -16.725 7.892 1.00 22.84 267 PHE A C 1
ATOM 2128 O O . PHE A 1 267 ? 27.292 -16.223 8.499 1.00 22.84 267 PHE A O 1
ATOM 2135 N N . LEU A 1 268 ? 28.697 -17.949 8.151 1.00 24.19 268 LEU A N 1
ATOM 2136 C CA . LEU A 1 268 ? 28.704 -18.522 9.488 1.00 24.19 268 LEU A CA 1
ATOM 2137 C C . LEU A 1 268 ? 29.601 -17.624 10.346 1.00 24.19 268 LEU A C 1
ATOM 2139 O O . LEU A 1 268 ? 30.802 -17.551 10.099 1.00 24.19 268 LEU A O 1
ATOM 2143 N N . VAL A 1 269 ? 29.037 -16.964 11.351 1.00 24.27 269 VAL A N 1
ATOM 2144 C CA . VAL A 1 269 ? 29.809 -16.568 12.530 1.00 24.27 269 VAL A CA 1
ATOM 2145 C C . VAL A 1 269 ? 29.307 -17.445 13.665 1.00 24.27 269 VAL A C 1
ATOM 2147 O O . VAL A 1 269 ? 28.229 -17.242 14.217 1.00 24.27 269 VAL A O 1
ATOM 2150 N N . SER A 1 270 ? 30.063 -18.512 13.898 1.00 24.19 270 SER A N 1
ATOM 2151 C CA . SER A 1 270 ? 29.989 -19.368 15.071 1.00 24.19 270 SER A CA 1
ATOM 2152 C C . SER A 1 270 ? 30.564 -18.652 16.293 1.00 24.19 270 SER A C 1
ATOM 2154 O O . SER A 1 270 ? 31.595 -17.998 16.153 1.00 24.19 270 SER A O 1
ATOM 2156 N N . SER A 1 271 ? 29.927 -18.913 17.445 1.00 30.89 271 SER A N 1
ATOM 2157 C CA . SER A 1 271 ? 30.414 -18.823 18.840 1.00 30.89 271 SER A CA 1
ATOM 2158 C C . SER A 1 271 ? 30.995 -17.499 19.327 1.00 30.89 271 SER A C 1
ATOM 2160 O O . SER A 1 271 ? 32.124 -17.166 18.909 1.00 30.89 271 SER A O 1
#

Organism: Amblyomma sculptum (NCBI:txid1581419)

InterPro domains:
  IPR007000 Phospholipase B-like [PF04916] (1-228)
  IPR007000 Phospholipase B-like [PTHR12370] (1-229)

Sequence (271 aa):
WAYLEVESSNKFKDDIQAYAAGALEAYLTRQLMEDQWENMFAHYCDNQTEFCAKLNGFLQQNLDYSRRNEEQLRASDPYWNLIHLQMQQMLGLSDAFENITLDTSRKLTNVTRALFFSLVGDFIDLEAALRRTEDLQSFSIVPACSALVKVVGDYEDIYLAHDAWFLYRSMLRIQKKYIFPWHYTPSATGPGGIIPGHTVTMSSYAGKLVSLDDFYLTSAGLVKSQSTSLRHSSSSNMASSCLYTCVGFCSLVLRNQIQIHCSTSSFLVSS

Foldseek 3Di:
DAEAEFEFDPVDFLLVRLLVSLLVLCQVCLVQLVLLCVLAPPCLCPVVVQLVVVVQVLVLLLLVLLVVCLVVPQQPALLSVLSSSNQSSLNSNQCNNVVHPDDSVDGPNGDGSLVVQACLVVQLVSCLLSVGDDDPNGSVVWDKWDKDWDQDDPNPDIDIDIGGTGDPSQPQKYWYWAQRQHFSHSPDDDNVRGFQQNIKTEIPGRSHPAHPQQFIDGSLRDTTGDIDDDDPDPDNCPSVVCSNDNRVSSVSVSCSRHDHDPPDDDDDPDD

pLDDT: mean 83.54, std 21.9, range [20.06, 98.56]